Protein AF-A0A928R979-F1 (afdb_monomer)

Foldseek 3Di:
DADEAEDPVLVVVCVVCVVVVNNVLLVLLQVLQAQLVVQLVVLCVVVVFAWDHWYQYNNHIDTHGPDNDDPALVSLLNSLLRSLVSLQVVLVVCVVPVVVPVSSSCSSNVLSVVLLQCAPPGSVVSNQQSVCCVPFNNLVSVVVSLVSNLVQLVVLCVVQVVCCVVVVDRNPSVVVSVVRVVRSVVCVVVVVVVLVVVVVVVVVVPPDDPDAAEDEAEDEQFAFLLVVSRRDYPRYWYKYFYDDPRDGPDIDGPVLSSVCCVVVNRRDGNNVSD

pLDDT: mean 82.87, std 12.75, range [39.5, 97.94]

Structure (mmCIF, N/CA/C/O backbone):
data_AF-A0A928R979-F1
#
_entry.id   AF-A0A928R979-F1
#
loop_
_atom_site.group_PDB
_atom_site.id
_atom_site.type_symbol
_atom_site.label_atom_id
_atom_site.label_alt_id
_atom_site.label_comp_id
_atom_site.label_asym_id
_atom_site.label_entity_id
_atom_site.label_seq_id
_atom_site.pdbx_PDB_ins_code
_atom_site.Cartn_x
_atom_site.Cartn_y
_atom_site.Cartn_z
_atom_site.occupancy
_atom_site.B_iso_or_equiv
_atom_site.auth_seq_id
_atom_site.auth_comp_id
_atom_site.auth_asym_id
_atom_site.auth_atom_id
_atom_site.pdbx_PDB_model_num
ATOM 1 N N . MET A 1 1 ? -22.495 -3.148 -17.207 1.00 39.50 1 MET A N 1
ATOM 2 C CA . MET A 1 1 ? -21.571 -2.729 -18.285 1.00 39.50 1 MET A CA 1
ATOM 3 C C . MET A 1 1 ? -20.451 -1.916 -17.645 1.00 39.50 1 MET A C 1
ATOM 5 O O . MET A 1 1 ? -20.750 -0.943 -16.967 1.00 39.50 1 MET A O 1
ATOM 9 N N . LYS A 1 2 ? -19.194 -2.381 -17.693 1.00 50.84 2 LYS A N 1
ATOM 10 C CA . LYS A 1 2 ? -18.071 -1.705 -17.016 1.00 50.84 2 LYS A CA 1
ATOM 11 C C . LYS A 1 2 ? -17.539 -0.585 -17.907 1.00 50.84 2 LYS A C 1
ATOM 13 O O . LYS A 1 2 ? -17.023 -0.866 -18.981 1.00 50.84 2 LYS A O 1
ATOM 18 N N . ASN A 1 3 ? -17.644 0.656 -17.439 1.00 60.84 3 ASN A N 1
ATOM 19 C CA . ASN A 1 3 ? -17.073 1.824 -18.107 1.00 60.84 3 ASN A CA 1
ATOM 20 C C . ASN A 1 3 ? -15.546 1.793 -17.968 1.00 60.84 3 ASN A C 1
ATOM 22 O O . ASN A 1 3 ? -15.013 2.169 -16.923 1.00 60.84 3 ASN A O 1
ATOM 26 N N . ILE A 1 4 ? -14.859 1.315 -19.005 1.00 69.56 4 ILE A N 1
ATOM 27 C CA . ILE A 1 4 ? -13.407 1.450 -19.151 1.00 69.56 4 ILE A CA 1
ATOM 28 C C . ILE A 1 4 ? -13.139 2.874 -19.641 1.00 69.56 4 ILE A C 1
ATOM 30 O O . ILE A 1 4 ? -13.692 3.293 -20.655 1.00 69.56 4 ILE A O 1
ATOM 34 N N . LYS A 1 5 ? -12.320 3.633 -18.910 1.00 75.25 5 LYS A N 1
ATOM 35 C CA . LYS A 1 5 ? -11.893 4.986 -19.306 1.00 75.25 5 LYS A CA 1
ATOM 36 C C . LYS A 1 5 ? -10.393 4.992 -19.562 1.00 75.25 5 LYS A C 1
ATOM 38 O O . LYS A 1 5 ? -9.655 4.443 -18.751 1.00 75.25 5 LYS A O 1
ATOM 43 N N . VAL A 1 6 ? -9.950 5.634 -20.639 1.00 73.31 6 VAL A N 1
ATOM 44 C CA . VAL A 1 6 ? -8.524 5.815 -20.953 1.00 73.31 6 VAL A CA 1
ATOM 45 C C . VAL A 1 6 ? -8.119 7.245 -20.617 1.00 73.31 6 VAL A C 1
ATOM 47 O O . VAL A 1 6 ? -8.818 8.191 -20.979 1.00 73.31 6 VAL A O 1
ATOM 50 N N . ASN A 1 7 ? -7.016 7.413 -19.892 1.00 77.94 7 ASN A N 1
ATOM 51 C CA . ASN A 1 7 ? -6.467 8.726 -19.580 1.00 77.94 7 ASN A CA 1
ATOM 52 C C . ASN A 1 7 ? -5.773 9.328 -20.827 1.00 77.94 7 ASN A C 1
ATOM 54 O O . ASN A 1 7 ? -4.858 8.692 -21.353 1.00 77.94 7 ASN A O 1
ATOM 58 N N . PRO A 1 8 ? -6.136 10.549 -21.273 1.00 80.69 8 PRO A N 1
ATOM 59 C CA . PRO A 1 8 ? -5.518 11.203 -22.432 1.00 80.69 8 PRO A CA 1
ATOM 60 C C . PRO A 1 8 ? -3.992 11.354 -22.346 1.00 80.69 8 PRO A C 1
ATOM 62 O O . PRO A 1 8 ? -3.325 11.356 -23.376 1.00 80.69 8 PRO A O 1
ATOM 65 N N . LEU A 1 9 ? -3.425 11.414 -21.133 1.00 79.44 9 LEU A N 1
ATOM 66 C CA . LEU A 1 9 ? -1.975 11.496 -20.905 1.00 79.44 9 LEU A CA 1
ATOM 67 C C . LEU A 1 9 ? -1.198 10.255 -21.376 1.00 79.44 9 LEU A C 1
ATOM 69 O O . LEU A 1 9 ? 0.024 10.308 -21.477 1.00 79.44 9 LEU A O 1
ATOM 73 N N . PHE A 1 10 ? -1.880 9.152 -21.691 1.00 77.00 10 PHE A N 1
ATOM 74 C CA . PHE A 1 10 ? -1.255 7.960 -22.261 1.00 77.00 10 PHE A CA 1
ATOM 75 C C . PHE A 1 10 ? -0.602 8.234 -23.628 1.00 77.00 10 PHE A C 1
ATOM 77 O O . PHE A 1 10 ? 0.524 7.801 -23.870 1.00 77.00 10 PHE A O 1
ATOM 84 N N . PHE A 1 11 ? -1.267 8.993 -24.507 1.00 80.88 11 PHE A N 1
ATOM 85 C CA . PHE A 1 11 ? -0.804 9.189 -25.886 1.00 80.88 11 PHE A CA 1
ATOM 86 C C . PHE A 1 11 ? 0.464 10.055 -26.007 1.00 80.88 11 PHE A C 1
ATOM 88 O O . PHE A 1 11 ? 1.369 9.654 -26.739 1.00 80.88 11 PHE A O 1
ATOM 95 N N . PRO A 1 12 ? 0.607 11.186 -25.283 1.00 83.50 12 PRO A N 1
ATOM 96 C CA . PRO A 1 12 ? 1.840 11.972 -25.311 1.00 83.50 12 PRO A CA 1
ATOM 97 C C . PRO A 1 12 ? 3.055 11.208 -24.775 1.00 83.50 12 PRO A C 1
ATOM 99 O O . PRO A 1 12 ? 4.137 11.298 -25.348 1.00 83.50 12 PRO A O 1
ATOM 102 N N . VAL A 1 13 ? 2.881 10.423 -23.704 1.00 81.94 13 VAL A N 1
ATOM 103 C CA . VAL A 1 13 ? 3.965 9.603 -23.137 1.00 81.94 13 VAL A CA 1
ATOM 104 C C . VAL A 1 13 ? 4.420 8.560 -24.153 1.00 81.94 13 VAL A C 1
ATOM 106 O O . VAL A 1 13 ? 5.614 8.449 -24.424 1.00 81.94 13 VAL A O 1
ATOM 109 N N . LEU A 1 14 ? 3.472 7.849 -24.768 1.00 81.50 14 LEU A N 1
ATOM 110 C CA . LEU A 1 14 ? 3.761 6.877 -25.820 1.00 81.50 14 LEU A CA 1
ATOM 111 C C . LEU A 1 14 ? 4.536 7.513 -26.986 1.00 81.50 14 LEU A C 1
ATOM 113 O O . LEU A 1 14 ? 5.528 6.946 -27.440 1.00 81.50 14 LEU A O 1
ATOM 117 N N . LEU A 1 15 ? 4.120 8.701 -27.435 1.00 86.00 15 LEU A N 1
ATOM 118 C CA . LEU A 1 15 ? 4.784 9.420 -28.522 1.00 86.00 15 LEU A CA 1
ATOM 119 C C . LEU A 1 15 ? 6.247 9.746 -28.185 1.00 86.00 15 LEU A C 1
ATOM 121 O O . LEU A 1 15 ? 7.119 9.538 -29.023 1.00 86.00 15 LEU A O 1
ATOM 125 N N . ILE A 1 16 ? 6.536 10.188 -26.957 1.00 86.38 16 ILE A N 1
ATOM 126 C CA . ILE A 1 16 ? 7.908 10.476 -26.507 1.00 86.38 16 ILE A CA 1
ATOM 127 C C . ILE A 1 16 ? 8.782 9.215 -26.557 1.00 86.38 16 ILE A C 1
ATOM 129 O O . ILE A 1 16 ? 9.891 9.263 -27.084 1.00 86.38 16 ILE A O 1
ATOM 133 N N . PHE A 1 17 ? 8.292 8.074 -26.061 1.00 85.25 17 PHE A N 1
ATOM 134 C CA . PHE A 1 17 ? 9.059 6.821 -26.089 1.00 85.25 17 PHE A CA 1
ATOM 135 C C . PHE A 1 17 ? 9.311 6.309 -27.512 1.00 85.25 17 PHE A C 1
ATOM 137 O O . PHE A 1 17 ? 10.382 5.761 -27.775 1.00 85.25 17 PHE A O 1
ATOM 144 N N . ILE A 1 18 ? 8.362 6.516 -28.431 1.00 86.69 18 ILE A N 1
ATOM 145 C CA . ILE A 1 18 ? 8.542 6.205 -29.855 1.00 86.69 18 ILE A CA 1
ATOM 146 C C . ILE A 1 18 ? 9.619 7.110 -30.465 1.00 86.69 18 ILE A C 1
ATOM 148 O O . ILE A 1 18 ? 10.549 6.603 -31.086 1.00 86.69 18 ILE A O 1
ATOM 152 N N . LEU A 1 19 ? 9.528 8.428 -30.253 1.00 90.25 19 LEU A N 1
ATOM 153 C CA . LEU A 1 19 ? 10.476 9.406 -30.804 1.00 90.25 19 LEU A CA 1
ATOM 154 C C . LEU A 1 19 ? 11.909 9.197 -30.294 1.00 90.25 19 LEU A C 1
ATOM 156 O O . LEU A 1 19 ? 12.860 9.420 -31.035 1.00 90.25 19 LEU A O 1
ATOM 160 N N . LEU A 1 20 ? 12.067 8.745 -29.048 1.00 90.56 20 LEU A N 1
ATOM 161 C CA . LEU A 1 20 ? 13.370 8.452 -28.447 1.00 90.56 20 LEU A CA 1
ATOM 162 C C . LEU A 1 20 ? 13.911 7.049 -28.787 1.00 90.56 20 LEU A C 1
ATOM 164 O O . LEU A 1 20 ? 15.004 6.707 -28.348 1.00 90.56 20 LEU A O 1
ATOM 168 N N . GLY A 1 21 ? 13.166 6.227 -29.538 1.00 89.88 21 GLY A N 1
ATOM 169 C CA . GLY A 1 21 ? 13.594 4.883 -29.944 1.00 89.88 21 GLY A CA 1
ATOM 170 C C . GLY A 1 21 ? 13.460 3.792 -28.870 1.00 89.88 21 GLY A C 1
ATOM 171 O O . GLY A 1 21 ? 13.902 2.671 -29.096 1.00 89.88 21 GLY A O 1
ATOM 172 N N . TYR A 1 22 ? 12.806 4.073 -27.739 1.00 88.56 22 TYR A N 1
ATOM 173 C CA . TYR A 1 22 ? 12.627 3.150 -26.601 1.00 88.56 22 TYR A CA 1
ATOM 174 C C . TYR A 1 22 ? 11.264 2.436 -26.607 1.00 88.56 22 TYR A C 1
ATOM 176 O O . TYR A 1 22 ? 10.697 2.100 -25.562 1.00 88.56 22 TYR A O 1
ATOM 184 N N . PHE A 1 23 ? 10.678 2.236 -27.791 1.00 87.81 23 PHE A N 1
ATOM 185 C CA . PHE A 1 23 ? 9.336 1.663 -27.925 1.00 87.81 23 PHE A CA 1
ATOM 186 C C . PHE A 1 23 ? 9.240 0.245 -27.341 1.00 87.81 23 PHE A C 1
ATOM 188 O O . PHE A 1 23 ? 8.253 -0.094 -26.685 1.00 87.81 23 PHE A O 1
ATOM 195 N N . LYS A 1 24 ? 10.271 -0.584 -27.545 1.00 89.06 24 LYS A N 1
ATOM 196 C CA . LYS A 1 24 ? 10.289 -1.976 -27.079 1.00 89.06 24 LYS A CA 1
ATOM 197 C C . LYS A 1 24 ? 10.338 -2.054 -25.552 1.00 89.06 24 LYS A C 1
ATOM 199 O O . LYS A 1 24 ? 9.575 -2.810 -24.954 1.00 89.06 24 LYS A O 1
ATOM 204 N N . GLU A 1 25 ? 11.201 -1.264 -24.922 1.00 88.62 25 GLU A N 1
ATOM 205 C CA . GLU A 1 25 ? 11.358 -1.166 -23.470 1.00 88.62 25 GLU A CA 1
ATOM 206 C C . GLU A 1 25 ? 10.079 -0.637 -22.824 1.00 88.62 25 GLU A C 1
ATOM 208 O O . GLU A 1 25 ? 9.612 -1.196 -21.827 1.00 88.62 25 GLU A O 1
ATOM 213 N N . PHE A 1 26 ? 9.476 0.393 -23.426 1.00 87.25 26 PHE A N 1
ATOM 214 C CA . PHE A 1 26 ? 8.192 0.928 -22.991 1.00 87.25 26 PHE A CA 1
ATOM 215 C C . PHE A 1 26 ? 7.100 -0.142 -23.048 1.00 87.25 26 PHE A C 1
ATOM 217 O O . PHE A 1 26 ? 6.422 -0.376 -22.050 1.00 87.25 26 PHE A O 1
ATOM 224 N N . PHE A 1 27 ? 6.963 -0.840 -24.179 1.00 87.56 27 PHE A N 1
ATOM 225 C CA . PHE A 1 27 ? 5.932 -1.861 -24.357 1.00 87.56 27 PHE A CA 1
ATOM 226 C C . PHE A 1 27 ? 6.087 -3.021 -23.367 1.00 87.56 27 PHE A C 1
ATOM 228 O O . PHE A 1 27 ? 5.112 -3.432 -22.741 1.00 87.56 27 PHE A O 1
ATOM 235 N N . LEU A 1 28 ? 7.311 -3.520 -23.165 1.00 90.81 28 LEU A N 1
ATOM 236 C CA . LEU A 1 28 ? 7.590 -4.587 -22.197 1.00 90.81 28 LEU A CA 1
ATOM 237 C C . LEU A 1 28 ? 7.332 -4.145 -20.747 1.00 90.81 28 LEU A C 1
ATOM 239 O O . LEU A 1 28 ? 6.803 -4.923 -19.948 1.00 90.81 28 LEU A O 1
ATOM 243 N N . SER A 1 29 ? 7.656 -2.895 -20.409 1.00 89.62 29 SER A N 1
ATOM 244 C CA . SER A 1 29 ? 7.378 -2.323 -19.084 1.00 89.62 29 SER A CA 1
ATOM 245 C C . SER A 1 29 ? 5.877 -2.136 -18.864 1.00 89.62 29 SER A C 1
ATOM 247 O O . SER A 1 29 ? 5.349 -2.507 -17.819 1.00 89.62 29 SER A O 1
ATOM 249 N N . PHE A 1 30 ? 5.160 -1.636 -19.872 1.00 88.12 30 PHE A N 1
ATOM 250 C CA . PHE A 1 30 ? 3.709 -1.495 -19.825 1.00 88.12 30 PHE A CA 1
ATOM 251 C C . PHE A 1 30 ? 3.018 -2.857 -19.700 1.00 88.12 30 PHE A C 1
ATOM 253 O O . PHE A 1 30 ? 2.151 -3.022 -18.846 1.00 88.12 30 PHE A O 1
ATOM 260 N N . ALA A 1 31 ? 3.451 -3.864 -20.465 1.00 90.88 31 ALA A N 1
ATOM 261 C CA . ALA A 1 31 ? 2.951 -5.233 -20.346 1.00 90.88 31 ALA A CA 1
ATOM 262 C C . ALA A 1 31 ? 3.159 -5.795 -18.930 1.00 90.88 31 ALA A C 1
ATOM 264 O O . ALA A 1 31 ? 2.242 -6.381 -18.362 1.00 90.88 31 ALA A O 1
ATOM 265 N N . THR A 1 32 ? 4.328 -5.554 -18.331 1.00 93.94 32 THR A N 1
ATOM 266 C CA . THR A 1 32 ? 4.614 -5.926 -16.935 1.00 93.94 32 THR A CA 1
ATOM 267 C C . THR A 1 32 ? 3.609 -5.305 -15.959 1.00 93.94 32 THR A C 1
ATOM 269 O O . THR A 1 32 ? 3.081 -5.997 -15.090 1.00 93.94 32 THR A O 1
ATOM 272 N N . LEU A 1 33 ? 3.302 -4.014 -16.110 1.00 92.38 33 LEU A N 1
ATOM 273 C CA . LEU A 1 33 ? 2.315 -3.326 -15.269 1.00 92.38 33 LEU A CA 1
ATOM 274 C C . LEU A 1 33 ? 0.893 -3.861 -15.494 1.00 92.38 33 LEU A C 1
ATOM 276 O O . LEU A 1 33 ? 0.142 -4.033 -14.537 1.00 92.38 33 LEU A O 1
ATOM 280 N N . LEU A 1 34 ? 0.521 -4.177 -16.738 1.00 90.88 34 LEU A N 1
ATOM 281 C CA . LEU A 1 34 ? -0.779 -4.783 -17.041 1.00 90.88 34 LEU A CA 1
ATOM 282 C C . LEU A 1 34 ? -0.940 -6.154 -16.381 1.00 90.88 34 LEU A C 1
ATOM 284 O O . LEU A 1 34 ? -2.006 -6.444 -15.838 1.00 90.88 34 LEU A O 1
ATOM 288 N N . PHE A 1 35 ? 0.095 -6.996 -16.421 1.00 94.31 35 PHE A N 1
ATOM 289 C CA . PHE A 1 35 ? 0.060 -8.304 -15.769 1.00 94.31 35 PHE A CA 1
ATOM 290 C C . PHE A 1 35 ? -0.030 -8.186 -14.246 1.00 94.31 35 PHE A C 1
ATOM 292 O O . PHE A 1 35 ? -0.822 -8.907 -13.633 1.00 94.31 35 PHE A O 1
ATOM 299 N N . HIS A 1 36 ? 0.691 -7.234 -13.650 1.00 95.12 36 HIS A N 1
ATOM 300 C CA . HIS A 1 36 ? 0.583 -6.916 -12.223 1.00 95.12 36 HIS A CA 1
ATOM 301 C C . HIS A 1 36 ? -0.867 -6.579 -11.843 1.00 95.12 36 HIS A C 1
ATOM 303 O O . HIS A 1 36 ? -1.473 -7.219 -10.983 1.00 95.12 36 HIS A O 1
ATOM 309 N N . GLU A 1 37 ? -1.487 -5.644 -12.560 1.00 91.81 37 GLU A N 1
ATOM 310 C CA . GLU A 1 37 ? -2.874 -5.242 -12.302 1.00 91.81 37 GLU A CA 1
ATOM 311 C C . GLU A 1 37 ? -3.885 -6.362 -12.585 1.00 91.81 37 GLU A C 1
ATOM 313 O O . GLU A 1 37 ? -4.879 -6.528 -11.866 1.00 91.81 37 GLU A O 1
ATOM 318 N N . ALA A 1 38 ? -3.620 -7.203 -13.588 1.00 91.69 38 ALA A N 1
ATOM 319 C CA . ALA A 1 38 ? -4.418 -8.394 -13.854 1.00 91.69 38 ALA A CA 1
ATOM 320 C C . ALA A 1 38 ? -4.397 -9.374 -12.668 1.00 91.69 38 ALA A C 1
ATOM 322 O O . ALA A 1 38 ? -5.433 -9.972 -12.361 1.00 91.69 38 ALA A O 1
ATOM 323 N N . GLY A 1 39 ? -3.270 -9.494 -11.960 1.00 94.44 39 GLY A N 1
ATOM 324 C CA . GLY A 1 39 ? -3.156 -10.283 -10.733 1.00 94.44 39 GLY A CA 1
ATOM 325 C C . GLY A 1 39 ? -4.076 -9.789 -9.619 1.00 94.44 39 GLY A C 1
ATOM 326 O O . GLY A 1 39 ? -4.810 -10.582 -9.018 1.00 94.44 39 GLY A O 1
ATOM 327 N N . HIS A 1 40 ? -4.129 -8.475 -9.388 1.00 93.25 40 HIS A N 1
ATOM 328 C CA . HIS A 1 40 ? -5.086 -7.888 -8.446 1.00 93.25 40 HIS A CA 1
ATOM 329 C C . HIS A 1 40 ? -6.533 -8.145 -8.873 1.00 93.25 40 HIS A C 1
ATOM 331 O O . HIS A 1 40 ? -7.344 -8.617 -8.072 1.00 93.25 40 HIS A O 1
ATOM 337 N N . LEU A 1 41 ? -6.864 -7.891 -10.143 1.00 91.31 41 LEU A N 1
ATOM 338 C CA . LEU A 1 41 ? -8.209 -8.106 -10.686 1.00 91.31 41 LEU A CA 1
ATOM 339 C C . LEU A 1 41 ? -8.663 -9.562 -10.567 1.00 91.31 41 LEU A C 1
ATOM 341 O O . LEU A 1 41 ? -9.834 -9.820 -10.271 1.00 91.31 41 LEU A O 1
ATOM 345 N N . PHE A 1 42 ? -7.754 -10.509 -10.789 1.00 92.69 42 PHE A N 1
ATOM 346 C CA . PHE A 1 42 ? -8.023 -11.930 -10.625 1.00 92.69 42 PHE A CA 1
ATOM 347 C C . PHE A 1 42 ? -8.393 -12.259 -9.175 1.00 92.69 42 PHE A C 1
ATOM 349 O O . PHE A 1 42 ? -9.424 -12.891 -8.935 1.00 92.69 42 PHE A O 1
ATOM 356 N N . MET A 1 43 ? -7.621 -11.765 -8.203 1.00 93.38 43 MET A N 1
ATOM 357 C CA . MET A 1 43 ? -7.906 -11.987 -6.782 1.00 93.38 43 MET A CA 1
ATOM 358 C C . MET A 1 43 ? -9.213 -11.321 -6.337 1.00 93.38 43 MET A C 1
ATOM 360 O O . MET A 1 43 ? -9.992 -11.940 -5.615 1.00 93.38 43 MET A O 1
ATOM 364 N N . ILE A 1 44 ? -9.508 -10.111 -6.822 1.00 90.44 44 ILE A N 1
ATOM 365 C CA . ILE A 1 44 ? -10.776 -9.407 -6.559 1.00 90.44 44 ILE A CA 1
ATOM 366 C C . ILE A 1 44 ? -11.964 -10.247 -7.033 1.00 90.44 44 ILE A C 1
ATOM 368 O O . ILE A 1 44 ? -12.910 -10.466 -6.275 1.00 90.44 44 ILE A O 1
ATOM 372 N N . LYS A 1 45 ? -11.905 -10.759 -8.271 1.00 88.94 45 LYS A N 1
ATOM 373 C CA . LYS A 1 45 ? -12.951 -11.630 -8.826 1.00 88.94 45 LYS A CA 1
ATOM 374 C C . LYS A 1 45 ? -13.092 -12.921 -8.021 1.00 88.94 45 LYS A C 1
ATOM 376 O O . LYS A 1 45 ? -14.210 -13.297 -7.686 1.00 88.94 45 LYS A O 1
ATOM 381 N N . LYS A 1 46 ? -11.974 -13.568 -7.670 1.00 90.75 46 LYS A N 1
ATOM 382 C CA . LYS A 1 46 ? -11.957 -14.814 -6.886 1.00 90.75 46 LYS A CA 1
ATOM 383 C C . LYS A 1 46 ? -12.571 -14.643 -5.492 1.00 90.75 46 LYS A C 1
ATOM 385 O O . LYS A 1 46 ? -13.161 -15.581 -4.971 1.00 90.75 46 LYS A O 1
ATOM 390 N N . ARG A 1 47 ? -12.441 -13.456 -4.894 1.00 88.44 47 ARG A N 1
ATOM 391 C CA . ARG A 1 47 ? -13.025 -13.107 -3.589 1.00 88.44 47 ARG A CA 1
ATOM 392 C C . ARG A 1 47 ? -14.446 -12.536 -3.673 1.00 88.44 47 ARG A C 1
ATOM 394 O O . ARG A 1 47 ? -15.003 -12.181 -2.643 1.00 88.44 47 ARG A O 1
ATOM 401 N N . GLY A 1 48 ? -15.038 -12.439 -4.867 1.00 84.88 48 GLY A N 1
ATOM 402 C CA . GLY A 1 48 ? -16.399 -11.921 -5.044 1.00 84.88 48 GLY A CA 1
ATOM 403 C C . GLY A 1 48 ? -16.547 -10.424 -4.741 1.00 84.88 48 GLY A C 1
ATOM 404 O O . GLY A 1 48 ? -17.641 -9.963 -4.425 1.00 84.88 48 GLY A O 1
ATOM 405 N N . ILE A 1 49 ? -15.460 -9.651 -4.821 1.00 85.56 49 ILE A N 1
ATOM 406 C CA . ILE A 1 49 ? -15.458 -8.225 -4.472 1.00 85.56 49 ILE A CA 1
ATOM 407 C C . ILE A 1 49 ? -16.009 -7.400 -5.644 1.00 85.56 49 ILE A C 1
ATOM 409 O O . ILE A 1 49 ? -15.574 -7.532 -6.793 1.00 85.56 49 ILE A O 1
ATOM 413 N N . LEU A 1 50 ? -16.974 -6.521 -5.357 1.00 81.44 50 LEU A N 1
ATOM 414 C CA . LEU A 1 50 ? -17.668 -5.720 -6.366 1.00 81.44 50 LEU A CA 1
ATOM 415 C C . LEU A 1 50 ? -16.839 -4.506 -6.811 1.00 81.44 50 LEU A C 1
ATOM 417 O O . LEU A 1 50 ? -16.386 -3.695 -6.005 1.00 81.44 50 LEU A O 1
ATOM 421 N N . LEU A 1 51 ? -16.706 -4.345 -8.128 1.00 81.62 51 LEU A N 1
ATOM 422 C CA . LEU A 1 51 ? -15.976 -3.246 -8.766 1.00 81.62 51 LEU A CA 1
ATOM 423 C C . LEU A 1 51 ? -16.923 -2.121 -9.198 1.00 81.62 51 LEU A C 1
ATOM 425 O O . LEU A 1 51 ? -17.984 -2.400 -9.758 1.00 81.62 51 LEU A O 1
ATOM 429 N N . ARG A 1 52 ? -16.509 -0.861 -9.012 1.00 78.31 52 ARG A N 1
ATOM 430 C CA . ARG A 1 52 ? -17.213 0.320 -9.533 1.00 78.31 52 ARG A CA 1
ATOM 431 C C . ARG A 1 52 ? -16.793 0.621 -10.970 1.00 78.31 52 ARG A C 1
ATOM 433 O O . ARG A 1 52 ? -17.634 0.616 -11.864 1.00 78.31 52 ARG A O 1
ATOM 440 N N . TYR A 1 53 ? -15.503 0.851 -11.208 1.00 76.81 53 TYR A N 1
ATOM 441 C CA . TYR A 1 53 ? -14.944 1.064 -12.548 1.00 76.81 53 TYR A CA 1
ATOM 442 C C . TYR A 1 53 ? -13.457 0.697 -12.606 1.00 76.81 53 TYR A C 1
ATOM 444 O O . TYR A 1 53 ? -12.797 0.545 -11.579 1.00 76.81 53 TYR A O 1
ATOM 452 N N . ILE A 1 54 ? -12.948 0.548 -13.829 1.00 79.69 54 ILE A N 1
ATOM 453 C CA . ILE A 1 54 ? -11.530 0.336 -14.130 1.00 79.69 54 ILE A CA 1
ATOM 454 C C . ILE A 1 54 ? -11.103 1.481 -15.046 1.00 79.69 54 ILE A C 1
ATOM 456 O O . ILE A 1 54 ? -11.774 1.752 -16.045 1.00 79.69 54 ILE A O 1
ATOM 460 N N . LYS A 1 55 ? -10.017 2.172 -14.709 1.00 80.00 55 LYS A N 1
ATOM 461 C CA . LYS A 1 55 ? -9.485 3.282 -15.502 1.00 80.00 55 LYS A CA 1
ATOM 462 C C . LYS A 1 55 ? -8.049 2.968 -15.910 1.00 80.00 55 LYS A C 1
ATOM 464 O O . LYS A 1 55 ? -7.234 2.593 -15.080 1.00 80.00 55 LYS A O 1
ATOM 469 N N . ILE A 1 56 ? -7.753 3.109 -17.195 1.00 75.06 56 ILE A N 1
ATOM 470 C CA . ILE A 1 56 ? -6.421 2.905 -17.765 1.00 75.06 56 ILE A CA 1
ATOM 471 C C . ILE A 1 56 ? -5.671 4.234 -17.687 1.00 75.06 56 ILE A C 1
ATOM 473 O O . ILE A 1 56 ? -6.165 5.266 -18.150 1.00 75.06 56 ILE A O 1
ATOM 477 N N . GLU A 1 57 ? -4.491 4.213 -17.084 1.00 74.56 57 GLU A N 1
ATOM 478 C CA . GLU A 1 57 ? -3.626 5.368 -16.870 1.00 74.56 57 GLU A CA 1
ATOM 479 C C . GLU A 1 57 ? -2.280 5.187 -17.595 1.00 74.56 57 GLU A C 1
ATOM 481 O O . GLU A 1 57 ? -1.878 4.057 -17.869 1.00 74.56 57 GLU A O 1
ATOM 486 N N . PRO A 1 58 ? -1.553 6.278 -17.912 1.00 64.38 58 PRO A N 1
ATOM 487 C CA . PRO A 1 58 ? -0.218 6.206 -18.524 1.00 64.38 58 PRO A CA 1
ATOM 488 C C . PRO A 1 58 ? 0.764 5.293 -17.780 1.00 64.38 58 PRO A C 1
ATOM 490 O O . PRO A 1 58 ? 1.667 4.735 -18.394 1.00 64.38 58 PRO A O 1
ATOM 493 N N . PHE A 1 59 ? 0.568 5.123 -16.473 1.00 67.31 59 PHE A N 1
ATOM 494 C CA . PHE A 1 59 ? 1.445 4.351 -15.600 1.00 67.31 59 PHE A CA 1
ATOM 495 C C . PHE A 1 59 ? 0.804 3.050 -15.080 1.00 67.31 59 PHE A C 1
ATOM 497 O O . PHE A 1 59 ? 1.308 2.486 -14.115 1.00 67.31 59 PHE A O 1
ATOM 504 N N . GLY A 1 60 ? -0.295 2.567 -15.679 1.00 73.44 60 GLY A N 1
ATOM 505 C CA . GLY A 1 60 ? -0.928 1.298 -15.288 1.00 73.44 60 GLY A CA 1
ATOM 506 C C . GLY A 1 60 ? -2.456 1.310 -15.351 1.00 73.44 60 GLY A C 1
ATOM 507 O O . GLY A 1 60 ? -3.061 1.975 -16.191 1.00 73.44 60 GLY A O 1
ATOM 508 N N . ILE A 1 61 ? -3.105 0.556 -14.464 1.00 77.38 61 ILE A N 1
ATOM 509 C CA . ILE A 1 61 ? -4.568 0.486 -14.355 1.00 77.38 61 ILE A CA 1
ATOM 510 C C . ILE A 1 61 ? -4.964 0.872 -12.931 1.00 77.38 61 ILE A C 1
ATOM 512 O O . ILE A 1 61 ? -4.498 0.267 -11.979 1.00 77.38 61 ILE A O 1
ATOM 516 N N . SER A 1 62 ? -5.872 1.835 -12.770 1.00 77.00 62 SER A N 1
ATOM 517 C CA . SER A 1 62 ? -6.500 2.108 -11.478 1.00 77.00 62 SER A CA 1
ATOM 518 C C . SER A 1 62 ? -7.829 1.362 -11.349 1.00 77.00 62 SER A C 1
ATOM 520 O O . SER A 1 62 ? -8.727 1.443 -12.197 1.00 77.00 62 SER A O 1
ATOM 522 N N . ILE A 1 63 ? -7.951 0.607 -10.259 1.00 79.06 63 ILE A N 1
ATOM 523 C CA . ILE A 1 63 ? -9.118 -0.218 -9.943 1.00 79.06 63 ILE A CA 1
ATOM 524 C C . ILE A 1 63 ? -9.904 0.468 -8.827 1.00 79.06 63 ILE A C 1
ATOM 526 O O . ILE A 1 63 ? -9.386 0.670 -7.731 1.00 79.06 63 ILE A O 1
ATOM 530 N N . ASN A 1 64 ? -11.169 0.806 -9.084 1.00 76.06 64 ASN A N 1
ATOM 531 C CA . ASN A 1 64 ? -12.041 1.419 -8.085 1.00 76.06 64 ASN A CA 1
ATOM 532 C C . ASN A 1 64 ? -13.099 0.411 -7.609 1.00 76.06 64 ASN A C 1
ATOM 534 O O . ASN A 1 64 ? -13.847 -0.153 -8.417 1.00 76.06 64 ASN A O 1
ATOM 538 N N . LEU A 1 65 ? -13.152 0.170 -6.300 1.00 75.94 65 LEU A N 1
ATOM 539 C CA . LEU A 1 65 ? -14.106 -0.743 -5.667 1.00 75.94 65 LEU A CA 1
ATOM 540 C C . LEU A 1 65 ? -15.470 -0.060 -5.457 1.00 75.94 65 LEU A C 1
ATOM 542 O O . LEU A 1 65 ? -15.557 1.164 -5.394 1.00 75.94 65 LEU A O 1
ATOM 546 N N . LYS A 1 66 ? -16.556 -0.843 -5.387 1.00 64.69 66 LYS A N 1
ATOM 547 C CA . LYS A 1 66 ? -17.908 -0.311 -5.118 1.00 64.69 66 LYS A CA 1
ATOM 548 C C . LYS A 1 66 ? -18.076 0.104 -3.655 1.00 64.69 66 LYS A C 1
ATOM 550 O O . LYS A 1 66 ? -18.687 1.135 -3.388 1.00 64.69 66 LYS A O 1
ATOM 555 N N . GLU A 1 67 ? -17.538 -0.703 -2.749 1.00 64.44 67 GLU A N 1
ATOM 556 C CA . GLU A 1 67 ? -17.349 -0.369 -1.340 1.00 64.44 67 GLU A CA 1
ATOM 557 C C . GLU A 1 67 ? -15.913 0.143 -1.183 1.00 64.44 67 GLU A C 1
ATOM 559 O O . GLU A 1 67 ? -14.991 -0.469 -1.717 1.00 64.44 67 GLU A O 1
ATOM 564 N N . ASP A 1 68 ? -15.700 1.244 -0.457 1.00 60.56 68 ASP A N 1
ATOM 565 C CA . ASP A 1 68 ? -14.347 1.797 -0.252 1.00 60.56 68 ASP A CA 1
ATOM 566 C C . ASP A 1 68 ? -13.438 0.874 0.593 1.00 60.56 68 ASP A C 1
ATOM 568 O O . ASP A 1 68 ? -12.274 1.198 0.824 1.00 60.56 68 ASP A O 1
ATOM 572 N N . PHE A 1 69 ? -13.959 -0.263 1.072 1.00 63.75 69 PHE A N 1
ATOM 573 C CA . PHE A 1 69 ? -13.298 -1.155 2.018 1.00 63.75 69 PHE A CA 1
ATOM 574 C C . PHE A 1 69 ? -13.427 -2.629 1.645 1.00 63.75 69 PHE A C 1
ATOM 576 O O . PHE A 1 69 ? -14.389 -3.061 1.012 1.00 63.75 69 PHE A O 1
ATOM 583 N N . TYR A 1 70 ? -12.459 -3.411 2.120 1.00 70.19 70 TYR A N 1
ATOM 584 C CA . TYR A 1 70 ? -12.536 -4.865 2.140 1.00 70.19 70 TYR A CA 1
ATOM 585 C C . TYR A 1 70 ? -13.279 -5.310 3.398 1.00 70.19 70 TYR A C 1
ATOM 587 O O . TYR A 1 70 ? -13.006 -4.815 4.487 1.00 70.19 70 TYR A O 1
ATOM 595 N N . LYS A 1 71 ? -14.185 -6.283 3.261 1.00 67.31 71 LYS A N 1
ATOM 596 C CA . LYS A 1 71 ? -14.919 -6.843 4.407 1.00 67.31 71 LYS A CA 1
ATOM 597 C C . LYS A 1 71 ? -14.019 -7.627 5.363 1.00 67.31 71 LYS A C 1
ATOM 599 O O . LYS A 1 71 ? -14.342 -7.706 6.535 1.00 67.31 71 LYS A O 1
ATOM 604 N N . ASN A 1 72 ? -12.910 -8.186 4.869 1.00 74.19 72 ASN A N 1
ATOM 605 C CA . ASN A 1 72 ? -11.911 -8.904 5.661 1.00 74.19 72 ASN A CA 1
ATOM 606 C C . ASN A 1 72 ? -10.497 -8.417 5.322 1.00 74.19 72 ASN A C 1
ATOM 608 O O . ASN A 1 72 ? -10.156 -8.274 4.146 1.00 74.19 72 ASN A O 1
ATOM 612 N N . GLU A 1 73 ? -9.616 -8.284 6.317 1.00 78.44 73 GLU A N 1
ATOM 613 C CA . GLU A 1 73 ? -8.222 -7.869 6.088 1.00 78.44 73 GLU A CA 1
ATOM 614 C C . GLU A 1 73 ? -7.428 -8.940 5.340 1.00 78.44 73 GLU A C 1
ATOM 616 O O . GLU A 1 73 ? -6.526 -8.636 4.563 1.00 78.44 73 GLU A O 1
ATOM 621 N N . LYS A 1 74 ? -7.801 -10.213 5.521 1.00 87.69 74 LYS A N 1
ATOM 622 C CA . LYS A 1 74 ? -7.250 -11.314 4.725 1.00 87.69 74 LYS A CA 1
ATOM 623 C C . LYS A 1 74 ? -7.504 -11.090 3.238 1.00 87.69 74 LYS A C 1
ATOM 625 O O . LYS A 1 74 ? -6.591 -11.294 2.447 1.00 87.69 74 LYS A O 1
ATOM 630 N N . ASP A 1 75 ? -8.704 -10.649 2.860 1.00 89.12 75 ASP A N 1
ATOM 631 C CA . ASP A 1 75 ? -9.041 -10.398 1.457 1.00 89.12 75 ASP A CA 1
ATOM 632 C C . ASP A 1 75 ? -8.233 -9.224 0.898 1.00 89.12 75 ASP A C 1
ATOM 634 O O . ASP A 1 75 ? -7.736 -9.317 -0.223 1.00 89.12 75 ASP A O 1
ATOM 638 N N . GLU A 1 76 ? -8.009 -8.174 1.694 1.00 89.19 76 GLU A N 1
ATOM 639 C CA . GLU A 1 76 ? -7.111 -7.078 1.316 1.00 89.19 76 GLU A CA 1
ATOM 640 C C . GLU A 1 76 ? -5.673 -7.568 1.086 1.00 89.19 76 GLU A C 1
ATOM 642 O O . GLU A 1 76 ? -5.073 -7.220 0.069 1.00 89.19 76 GLU A O 1
ATOM 647 N N . ILE A 1 77 ? -5.139 -8.416 1.974 1.00 93.38 77 ILE A N 1
ATOM 648 C CA . ILE A 1 77 ? -3.804 -9.017 1.823 1.00 93.38 77 ILE A CA 1
ATOM 649 C C . ILE A 1 77 ? -3.745 -9.883 0.562 1.00 93.38 77 ILE A C 1
ATOM 651 O O . ILE A 1 77 ? -2.821 -9.733 -0.233 1.00 93.38 77 ILE A O 1
ATOM 655 N N . TYR A 1 78 ? -4.726 -10.765 0.347 1.00 93.38 78 TYR A N 1
ATOM 656 C CA . TYR A 1 78 ? -4.765 -11.633 -0.834 1.00 93.38 78 TYR A CA 1
ATOM 657 C C . TYR A 1 78 ? -4.827 -10.831 -2.130 1.00 93.38 78 TYR A C 1
ATOM 659 O O . TYR A 1 78 ? -4.146 -11.172 -3.095 1.00 93.38 78 TYR A O 1
ATOM 667 N N . VAL A 1 79 ? -5.632 -9.768 -2.157 1.00 92.81 79 VAL A N 1
ATOM 668 C CA . VAL A 1 79 ? -5.737 -8.902 -3.327 1.00 92.81 79 VAL A CA 1
ATOM 669 C C . VAL A 1 79 ? -4.442 -8.136 -3.545 1.00 92.81 79 VAL A C 1
ATOM 671 O O . VAL A 1 79 ? -3.924 -8.187 -4.655 1.00 92.81 79 VAL A O 1
ATOM 674 N N . ALA A 1 80 ? -3.886 -7.484 -2.522 1.00 93.12 80 ALA A N 1
ATOM 675 C CA . ALA A 1 80 ? -2.637 -6.727 -2.633 1.00 93.12 80 ALA A CA 1
ATOM 676 C C . ALA A 1 80 ? -1.432 -7.617 -2.988 1.00 93.12 80 ALA A C 1
ATOM 678 O O . ALA A 1 80 ? -0.530 -7.186 -3.691 1.00 93.12 80 ALA A O 1
ATOM 679 N N . PHE A 1 81 ? -1.430 -8.886 -2.584 1.00 96.19 81 PHE A N 1
ATOM 680 C CA . PHE A 1 81 ? -0.384 -9.828 -2.983 1.00 96.19 81 PHE A CA 1
ATOM 681 C C . PHE A 1 81 ? -0.553 -10.359 -4.419 1.00 96.19 81 PHE A C 1
ATOM 683 O O . PHE A 1 81 ? 0.401 -10.868 -5.003 1.00 96.19 81 PHE A O 1
ATOM 690 N N . GLY A 1 82 ? -1.748 -10.230 -5.006 1.00 96.12 82 GLY A N 1
ATOM 691 C CA . GLY A 1 82 ? -2.076 -10.768 -6.328 1.00 96.12 82 GLY A CA 1
ATOM 692 C C . GLY A 1 82 ? -1.173 -10.259 -7.454 1.00 96.12 82 GLY A C 1
ATOM 693 O O . GLY A 1 82 ? -0.701 -11.068 -8.248 1.00 96.12 82 GLY A O 1
ATOM 694 N N . GLY A 1 83 ? -0.906 -8.952 -7.508 1.00 95.06 83 GLY A N 1
ATOM 695 C CA . GLY A 1 83 ? -0.037 -8.355 -8.527 1.00 95.06 83 GLY A CA 1
ATOM 696 C C . GLY A 1 83 ? 1.422 -8.799 -8.420 1.00 95.06 83 GLY A C 1
ATOM 697 O O . GLY A 1 83 ? 1.920 -9.423 -9.361 1.00 95.06 83 GLY A O 1
ATOM 698 N N . PRO A 1 84 ? 2.088 -8.610 -7.259 1.00 97.62 84 PRO A N 1
ATOM 699 C CA . PRO A 1 84 ? 3.453 -9.089 -7.059 1.00 97.62 84 PRO A CA 1
ATOM 700 C C . PRO A 1 84 ? 3.621 -10.584 -7.352 1.00 97.62 84 PRO A C 1
ATOM 702 O O . PRO A 1 84 ? 4.601 -10.980 -7.980 1.00 97.62 84 PRO A O 1
ATOM 705 N N . LEU A 1 85 ? 2.655 -11.418 -6.944 1.00 97.88 85 LEU A N 1
ATOM 706 C CA . LEU A 1 85 ? 2.690 -12.858 -7.201 1.00 97.88 85 LEU A CA 1
ATOM 707 C C . LEU A 1 85 ? 2.680 -13.177 -8.700 1.00 97.88 85 LEU A C 1
ATOM 709 O O . LEU A 1 85 ? 3.475 -14.003 -9.146 1.00 97.88 85 LEU A O 1
ATOM 713 N N . VAL A 1 86 ? 1.808 -12.529 -9.478 1.00 97.69 86 VAL A N 1
ATOM 714 C CA . VAL A 1 86 ? 1.761 -12.727 -10.934 1.00 97.69 86 VAL A CA 1
ATOM 715 C C . VAL A 1 86 ? 3.084 -12.327 -11.578 1.00 97.69 86 VAL A C 1
ATOM 717 O O . VAL A 1 86 ? 3.613 -13.089 -12.385 1.00 97.69 86 VAL A O 1
ATOM 720 N N . ASN A 1 87 ? 3.674 -11.205 -11.172 1.00 97.69 87 ASN A N 1
ATOM 721 C CA . ASN A 1 87 ? 4.960 -10.776 -11.714 1.00 97.69 87 ASN A CA 1
ATOM 722 C C . ASN A 1 87 ? 6.106 -11.732 -11.353 1.00 97.69 87 ASN A C 1
ATOM 724 O O . ASN A 1 87 ? 6.938 -12.023 -12.210 1.00 97.69 87 ASN A O 1
ATOM 728 N N . PHE A 1 88 ? 6.146 -12.278 -10.131 1.00 97.94 88 PHE A N 1
ATOM 729 C CA . PHE A 1 88 ? 7.126 -13.315 -9.783 1.00 97.94 88 PHE A CA 1
ATOM 730 C C . PHE A 1 88 ? 6.960 -14.575 -10.633 1.00 97.94 88 PHE A C 1
ATOM 732 O O . PHE A 1 88 ? 7.952 -15.116 -11.120 1.00 97.94 88 PHE A O 1
ATOM 739 N N . ILE A 1 89 ? 5.719 -15.021 -10.847 1.00 97.38 89 ILE A N 1
ATOM 740 C CA . ILE A 1 89 ? 5.417 -16.177 -11.698 1.00 97.38 89 ILE A CA 1
ATOM 741 C C . ILE A 1 89 ? 5.895 -15.914 -13.131 1.00 97.38 89 ILE A C 1
ATOM 743 O O . ILE A 1 89 ? 6.611 -16.735 -13.700 1.00 97.38 89 ILE A O 1
ATOM 747 N N . ILE A 1 90 ? 5.562 -14.756 -13.705 1.00 96.19 90 ILE A N 1
ATOM 748 C CA . ILE A 1 90 ? 5.972 -14.389 -15.066 1.00 96.19 90 ILE A CA 1
ATOM 749 C C . ILE A 1 90 ? 7.492 -14.295 -15.177 1.00 96.19 90 ILE A C 1
ATOM 751 O O . ILE A 1 90 ? 8.055 -14.832 -16.127 1.00 96.19 90 ILE A O 1
ATOM 755 N N . ALA A 1 91 ? 8.169 -13.668 -14.212 1.00 95.69 91 ALA A N 1
ATOM 756 C CA . ALA A 1 91 ? 9.627 -13.598 -14.192 1.00 95.69 91 ALA A CA 1
ATOM 757 C C . ALA A 1 91 ? 10.266 -14.993 -14.163 1.00 95.69 91 ALA A C 1
ATOM 759 O O . ALA A 1 91 ? 11.221 -15.239 -14.898 1.00 95.69 91 ALA A O 1
ATOM 760 N N . PHE A 1 92 ? 9.722 -15.913 -13.361 1.00 95.06 92 PHE A N 1
ATOM 761 C CA . PHE A 1 92 ? 10.202 -17.290 -13.269 1.00 95.06 92 PHE A CA 1
ATOM 762 C C . PHE A 1 92 ? 10.032 -18.052 -14.591 1.00 95.06 92 PHE A C 1
ATOM 764 O O . PHE A 1 92 ? 10.987 -18.641 -15.093 1.00 95.06 92 PHE A O 1
ATOM 771 N N . PHE A 1 93 ? 8.852 -17.990 -15.213 1.00 94.75 93 PHE A N 1
ATOM 772 C CA . PHE A 1 93 ? 8.625 -18.620 -16.518 1.00 94.75 93 PHE A CA 1
ATOM 773 C C . PHE A 1 93 ? 9.460 -17.972 -17.631 1.00 94.75 93 PHE A C 1
ATOM 775 O O . PHE A 1 93 ? 10.033 -18.673 -18.463 1.00 94.75 93 PHE A O 1
ATOM 782 N N . ALA A 1 94 ? 9.590 -16.645 -17.636 1.00 93.25 94 ALA A N 1
ATOM 783 C CA . ALA A 1 94 ? 10.440 -15.944 -18.591 1.00 93.25 94 ALA A CA 1
ATOM 784 C C . ALA A 1 94 ? 11.920 -16.319 -18.416 1.00 93.25 94 ALA A C 1
ATOM 786 O O . ALA A 1 94 ? 12.624 -16.477 -19.408 1.00 93.25 94 ALA A O 1
ATOM 787 N N . PHE A 1 95 ? 12.386 -16.534 -17.186 1.00 93.00 95 PHE A N 1
ATOM 788 C CA . PHE A 1 95 ? 13.735 -17.030 -16.925 1.00 93.00 95 PHE A CA 1
ATOM 789 C C . PHE A 1 95 ? 13.962 -18.434 -17.507 1.00 93.00 95 PHE A C 1
ATOM 791 O O . PHE A 1 95 ? 14.977 -18.666 -18.160 1.00 93.00 95 PHE A O 1
ATOM 798 N N . LEU A 1 96 ? 12.998 -19.345 -17.340 1.00 92.62 96 LEU A N 1
ATOM 799 C CA . LEU A 1 96 ? 13.103 -20.719 -17.844 1.00 92.62 96 LEU A CA 1
ATOM 800 C C . LEU A 1 96 ? 13.033 -20.815 -19.376 1.00 92.62 96 LEU A C 1
ATOM 802 O O . LEU A 1 96 ? 13.818 -21.540 -19.982 1.00 92.62 96 LEU A O 1
ATOM 806 N N . PHE A 1 97 ? 12.094 -20.102 -20.004 1.00 91.94 97 PHE A N 1
ATOM 807 C CA . PHE A 1 97 ? 11.742 -20.308 -21.418 1.00 91.94 97 PHE A CA 1
ATOM 808 C C . PHE A 1 97 ? 12.186 -19.172 -22.346 1.00 91.94 97 PHE A C 1
ATOM 810 O O . PHE A 1 97 ? 12.351 -19.379 -23.546 1.00 91.94 97 PHE A O 1
ATOM 817 N N . LEU A 1 98 ? 12.396 -17.970 -21.809 1.00 85.81 98 LEU A N 1
ATOM 818 C CA . LEU A 1 98 ? 12.713 -16.750 -22.557 1.00 85.81 98 LEU A CA 1
ATOM 819 C C . LEU A 1 98 ? 14.050 -16.161 -22.092 1.00 85.81 98 LEU A C 1
ATOM 821 O O . LEU A 1 98 ? 14.192 -14.947 -21.983 1.00 85.81 98 LEU A O 1
ATOM 825 N N . ASN A 1 99 ? 15.044 -17.014 -21.828 1.00 72.88 99 ASN A N 1
ATOM 826 C CA . ASN A 1 99 ? 16.312 -16.653 -21.176 1.00 72.88 99 ASN A CA 1
ATOM 827 C C . ASN A 1 99 ? 17.080 -15.492 -21.866 1.00 72.88 99 ASN A C 1
ATOM 829 O O . ASN A 1 99 ? 17.878 -14.811 -21.239 1.00 72.88 99 ASN A O 1
ATOM 833 N N . LYS A 1 100 ? 16.793 -15.187 -23.142 1.00 79.88 100 LYS A N 1
ATOM 834 C CA . LYS A 1 100 ? 17.358 -14.030 -23.873 1.00 79.88 100 LYS A CA 1
ATOM 835 C C . LYS A 1 100 ? 16.663 -12.686 -23.581 1.00 79.88 100 LYS A C 1
ATOM 837 O O . LYS A 1 100 ? 17.141 -11.638 -24.007 1.00 79.88 100 LYS A O 1
ATOM 842 N N . SER A 1 101 ? 15.538 -12.682 -22.869 1.00 84.88 101 SER A N 1
ATOM 843 C CA . SER A 1 101 ? 14.719 -11.501 -22.567 1.00 84.88 101 SER A CA 1
ATOM 844 C C . SER A 1 101 ? 15.003 -10.944 -21.168 1.00 84.88 101 SER A C 1
ATOM 846 O O . SER A 1 101 ? 14.079 -10.695 -20.391 1.00 84.88 101 SER A O 1
ATOM 848 N N . HIS A 1 102 ? 16.282 -10.699 -20.855 1.00 89.06 102 HIS A N 1
ATOM 849 C CA . HIS A 1 102 ? 16.726 -10.216 -19.539 1.00 89.06 102 HIS A CA 1
ATOM 850 C C . HIS A 1 102 ? 15.970 -8.970 -19.062 1.00 89.06 102 HIS A C 1
ATOM 852 O O . HIS A 1 102 ? 15.549 -8.914 -17.911 1.00 89.06 102 HIS A O 1
ATOM 858 N N . PHE A 1 103 ? 15.713 -8.007 -19.955 1.00 91.50 103 PHE A N 1
ATOM 859 C CA . PHE A 1 103 ? 14.950 -6.803 -19.616 1.00 91.50 103 PHE A CA 1
ATOM 860 C C . PHE A 1 103 ? 13.551 -7.122 -19.072 1.00 91.50 103 PHE A C 1
ATOM 862 O O . PHE A 1 103 ? 13.146 -6.560 -18.061 1.00 91.50 103 PHE A O 1
ATOM 869 N N . PHE A 1 104 ? 12.819 -8.047 -19.701 1.00 93.44 104 PHE A N 1
ATOM 870 C CA . PHE A 1 104 ? 11.461 -8.397 -19.278 1.00 93.44 104 PHE A CA 1
ATOM 871 C C . PHE A 1 104 ? 11.453 -9.115 -17.923 1.00 93.44 104 PHE A C 1
ATOM 873 O O . PHE A 1 104 ? 10.596 -8.840 -17.082 1.00 93.44 104 PHE A O 1
ATOM 880 N N . ILE A 1 105 ? 12.439 -9.984 -17.680 1.00 94.62 105 ILE A N 1
ATOM 881 C CA . ILE A 1 105 ? 12.623 -10.653 -16.385 1.00 94.62 105 ILE A CA 1
ATOM 882 C C . ILE A 1 105 ? 12.905 -9.609 -15.299 1.00 94.62 105 ILE A C 1
ATOM 884 O O . ILE A 1 105 ? 12.219 -9.581 -14.275 1.00 94.62 105 ILE A O 1
ATOM 888 N N . TYR A 1 106 ? 13.868 -8.711 -15.535 1.00 95.19 106 TYR A N 1
ATOM 889 C CA . TYR A 1 106 ? 14.210 -7.660 -14.580 1.00 95.19 106 TYR A CA 1
ATOM 890 C C . TYR A 1 106 ? 13.061 -6.682 -14.352 1.00 95.19 106 TYR A C 1
ATOM 892 O O . TYR A 1 106 ? 12.849 -6.284 -13.211 1.00 95.19 106 TYR A O 1
ATOM 900 N N . ALA A 1 107 ? 12.283 -6.336 -15.380 1.00 94.25 107 ALA A N 1
ATOM 901 C CA . ALA A 1 107 ? 11.100 -5.493 -15.237 1.00 94.25 107 ALA A CA 1
ATOM 902 C C . ALA A 1 107 ? 10.062 -6.136 -14.302 1.00 94.25 107 ALA A C 1
ATOM 904 O O . ALA A 1 107 ? 9.633 -5.497 -13.342 1.00 94.25 107 ALA A O 1
ATOM 905 N N . ASN A 1 108 ? 9.716 -7.412 -14.515 1.00 96.38 108 ASN A N 1
ATOM 906 C CA . ASN A 1 108 ? 8.756 -8.128 -13.668 1.00 96.38 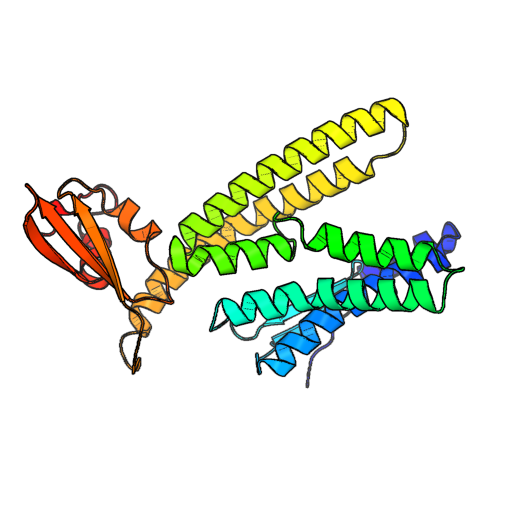108 ASN A CA 1
ATOM 907 C C . ASN A 1 108 ? 9.233 -8.229 -12.215 1.00 96.38 108 ASN A C 1
ATOM 909 O O . ASN A 1 108 ? 8.481 -7.887 -11.300 1.00 96.38 108 ASN A O 1
ATOM 913 N N . LEU A 1 109 ? 10.492 -8.624 -11.997 1.00 96.69 109 LEU A N 1
ATOM 914 C CA . LEU A 1 109 ? 11.074 -8.688 -10.654 1.00 96.69 109 LEU A CA 1
ATOM 915 C C . LEU A 1 109 ? 11.107 -7.313 -9.986 1.00 96.69 109 LEU A C 1
ATOM 917 O O . LEU A 1 109 ? 10.738 -7.194 -8.821 1.00 96.69 109 LEU A O 1
ATOM 921 N N . SER A 1 110 ? 11.501 -6.274 -10.723 1.00 94.88 110 SER A N 1
ATOM 922 C CA . SER A 1 110 ? 11.580 -4.910 -10.200 1.00 94.88 110 SER A CA 1
ATOM 923 C C . SER A 1 110 ? 10.206 -4.406 -9.777 1.00 94.88 110 SER A C 1
ATOM 925 O O . SER A 1 110 ? 10.068 -3.913 -8.664 1.00 94.88 110 SER A O 1
ATOM 927 N N . VAL A 1 111 ? 9.173 -4.585 -10.609 1.00 94.94 111 VAL A N 1
ATOM 928 C CA . VAL A 1 111 ? 7.800 -4.174 -10.276 1.00 94.94 111 VAL A CA 1
ATOM 929 C C . VAL A 1 111 ? 7.257 -4.965 -9.083 1.00 94.94 111 VAL A C 1
ATOM 931 O O . VAL A 1 111 ? 6.637 -4.365 -8.206 1.00 94.94 111 VAL A O 1
ATOM 934 N N . ALA A 1 112 ? 7.519 -6.274 -8.998 1.00 97.06 112 ALA A N 1
ATOM 935 C CA . ALA A 1 112 ? 7.075 -7.097 -7.873 1.00 97.06 112 ALA A CA 1
ATOM 936 C C . ALA A 1 112 ? 7.745 -6.682 -6.554 1.00 97.06 112 ALA A C 1
ATOM 938 O O . ALA A 1 112 ? 7.066 -6.425 -5.562 1.00 97.06 112 ALA A O 1
ATOM 939 N N . ILE A 1 113 ? 9.078 -6.585 -6.549 1.00 96.81 113 ILE A N 1
ATOM 940 C CA . ILE A 1 113 ? 9.867 -6.230 -5.363 1.00 96.81 113 ILE A CA 1
ATOM 941 C C . ILE A 1 113 ? 9.537 -4.810 -4.918 1.00 96.81 113 ILE A C 1
ATOM 943 O O . ILE A 1 113 ? 9.299 -4.582 -3.734 1.00 96.81 113 ILE A O 1
ATOM 947 N N . PHE A 1 114 ? 9.480 -3.867 -5.861 1.00 94.56 114 PHE A N 1
ATOM 948 C CA . PHE A 1 114 ? 9.160 -2.482 -5.560 1.00 94.56 114 PHE A CA 1
ATOM 949 C C . PHE A 1 114 ? 7.767 -2.368 -4.942 1.00 94.56 114 PHE A C 1
ATOM 951 O O . PHE A 1 114 ? 7.632 -1.773 -3.879 1.00 94.56 114 PHE A O 1
ATOM 958 N N . ASN A 1 115 ? 6.749 -3.017 -5.517 1.00 95.19 115 ASN A N 1
ATOM 959 C CA . ASN A 1 115 ? 5.402 -2.974 -4.952 1.00 95.19 115 ASN A CA 1
ATOM 960 C C . ASN A 1 115 ? 5.272 -3.676 -3.600 1.00 95.19 115 ASN A C 1
ATOM 962 O O . ASN A 1 115 ? 4.339 -3.362 -2.876 1.00 95.19 115 ASN A O 1
ATOM 966 N N . LEU A 1 116 ? 6.186 -4.567 -3.206 1.00 96.88 116 LEU A N 1
ATOM 967 C CA . LEU A 1 116 ? 6.186 -5.176 -1.870 1.00 96.88 116 LEU A CA 1
ATOM 968 C C . LEU A 1 116 ? 6.864 -4.321 -0.792 1.00 96.88 116 LEU A C 1
ATOM 970 O O . LEU A 1 116 ? 6.775 -4.658 0.392 1.00 96.88 116 LEU A O 1
ATOM 974 N N . ILE A 1 117 ? 7.498 -3.203 -1.157 1.00 96.06 117 ILE A N 1
ATOM 975 C CA . ILE A 1 117 ? 8.041 -2.256 -0.181 1.00 96.06 117 ILE A CA 1
ATOM 976 C C . ILE A 1 117 ? 6.883 -1.717 0.681 1.00 96.06 117 ILE A C 1
ATOM 978 O O . ILE A 1 117 ? 5.865 -1.269 0.145 1.00 96.06 117 ILE A O 1
ATOM 982 N N . PRO A 1 118 ? 7.008 -1.712 2.022 1.00 95.00 118 PRO A N 1
ATOM 983 C CA . PRO A 1 118 ? 5.953 -1.255 2.924 1.00 95.00 118 PRO A CA 1
ATOM 984 C C . PRO A 1 118 ? 5.883 0.284 3.009 1.00 95.00 118 PRO A C 1
ATOM 986 O O . PRO A 1 118 ? 5.975 0.870 4.088 1.00 95.00 118 PRO A O 1
ATOM 989 N N . ALA A 1 119 ? 5.727 0.950 1.864 1.00 93.69 119 ALA A N 1
ATOM 990 C CA . ALA A 1 119 ? 5.632 2.402 1.725 1.00 93.69 119 ALA A CA 1
ATOM 991 C C . ALA A 1 119 ? 4.389 2.783 0.914 1.00 93.69 119 ALA A C 1
ATOM 993 O O . ALA A 1 119 ? 4.118 2.199 -0.129 1.00 93.69 119 ALA A O 1
ATOM 994 N N . TYR A 1 120 ? 3.609 3.751 1.387 1.00 88.94 120 TYR A N 1
ATOM 995 C CA . TYR A 1 120 ? 2.416 4.212 0.676 1.00 88.94 120 TYR A CA 1
ATOM 996 C C . TYR A 1 120 ? 2.805 4.887 -0.656 1.00 88.94 120 TYR A C 1
ATOM 998 O O . TYR A 1 120 ? 3.737 5.695 -0.641 1.00 88.94 120 TYR A O 1
ATOM 1006 N N . PRO A 1 121 ? 2.127 4.613 -1.792 1.00 89.00 121 PRO A N 1
ATOM 1007 C CA . PRO A 1 121 ? 0.866 3.872 -1.968 1.00 89.00 121 PRO A CA 1
ATOM 1008 C C . PRO A 1 121 ? 1.016 2.397 -2.405 1.00 89.00 121 PRO A C 1
ATOM 1010 O O . PRO A 1 121 ? 0.058 1.811 -2.900 1.00 89.00 121 PRO A O 1
ATOM 1013 N N . LEU A 1 122 ? 2.197 1.800 -2.250 1.00 92.88 122 LEU A N 1
ATOM 1014 C CA . LEU A 1 122 ? 2.544 0.486 -2.804 1.00 92.88 122 LEU A CA 1
ATOM 1015 C C . LEU A 1 122 ? 1.735 -0.662 -2.173 1.00 92.88 122 LEU A C 1
ATOM 1017 O O . LEU A 1 122 ? 1.213 -0.547 -1.060 1.00 92.88 122 LEU A O 1
ATOM 1021 N N . ASP A 1 123 ? 1.668 -1.814 -2.840 1.00 94.62 123 ASP A N 1
ATOM 1022 C CA . ASP A 1 123 ? 0.907 -2.969 -2.341 1.00 94.62 123 ASP A CA 1
ATOM 1023 C C . ASP A 1 123 ? 1.406 -3.499 -0.989 1.00 94.62 123 ASP A C 1
ATOM 1025 O O . ASP A 1 123 ? 0.608 -3.888 -0.135 1.00 94.62 123 ASP A O 1
ATOM 1029 N N . GLY A 1 124 ? 2.710 -3.432 -0.730 1.00 95.12 124 GLY A N 1
ATOM 1030 C CA . GLY A 1 124 ? 3.335 -3.793 0.538 1.00 95.12 124 GLY A CA 1
ATOM 1031 C C . GLY A 1 124 ? 2.816 -2.947 1.697 1.00 95.12 124 GLY A C 1
ATOM 1032 O O . GLY A 1 124 ? 2.646 -3.449 2.810 1.00 95.12 124 GLY A O 1
ATOM 1033 N N . ALA A 1 125 ? 2.472 -1.681 1.440 1.00 92.88 125 ALA A N 1
ATOM 1034 C CA . ALA A 1 125 ? 1.825 -0.819 2.420 1.00 92.88 125 ALA A CA 1
ATOM 1035 C C . ALA A 1 125 ? 0.421 -1.314 2.782 1.00 92.88 125 ALA A C 1
ATOM 1037 O O . ALA A 1 125 ? 0.046 -1.310 3.958 1.00 92.88 125 ALA A O 1
ATOM 1038 N N . ARG A 1 126 ? -0.344 -1.768 1.781 1.00 91.25 126 ARG A N 1
ATOM 1039 C CA . ARG A 1 126 ? -1.690 -2.332 1.961 1.00 91.25 126 ARG A CA 1
ATOM 1040 C C . ARG A 1 126 ? -1.625 -3.645 2.734 1.00 91.25 126 ARG A C 1
ATOM 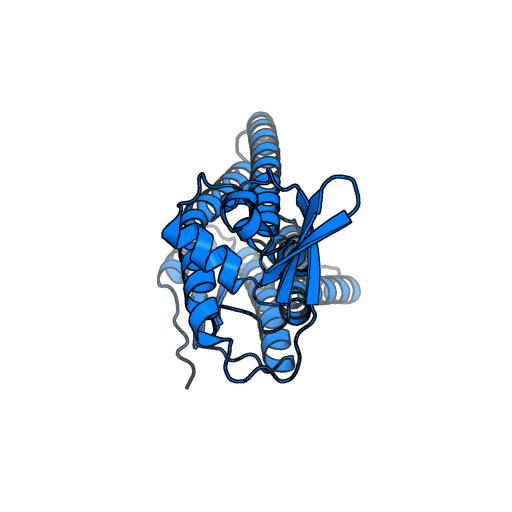1042 O O . ARG A 1 126 ? -2.353 -3.801 3.710 1.00 91.25 126 ARG A O 1
ATOM 1049 N N . ILE A 1 127 ? -0.690 -4.529 2.376 1.00 94.88 127 ILE A N 1
ATOM 1050 C CA . ILE A 1 127 ? -0.437 -5.794 3.083 1.00 94.88 127 ILE A CA 1
ATOM 1051 C C . ILE A 1 127 ? -0.093 -5.526 4.552 1.00 94.88 127 ILE A C 1
ATOM 1053 O O . ILE A 1 127 ? -0.723 -6.088 5.450 1.00 94.88 127 ILE A O 1
ATOM 1057 N N . LEU A 1 128 ? 0.872 -4.638 4.816 1.00 94.44 128 LEU A N 1
ATOM 1058 C CA . LEU A 1 128 ? 1.299 -4.317 6.177 1.00 94.44 128 LEU A CA 1
ATOM 1059 C C . LEU A 1 128 ? 0.162 -3.696 6.998 1.00 94.44 128 LEU A C 1
ATOM 1061 O O . LEU A 1 128 ? -0.053 -4.080 8.148 1.00 94.44 128 LEU A O 1
ATOM 1065 N N . ARG A 1 129 ? -0.588 -2.753 6.419 1.00 89.12 129 ARG A N 1
ATOM 1066 C CA . ARG A 1 129 ? -1.729 -2.118 7.089 1.00 89.12 129 ARG A CA 1
ATOM 1067 C C . ARG A 1 129 ? -2.813 -3.136 7.425 1.00 89.12 129 ARG A C 1
ATOM 1069 O O . ARG A 1 129 ? -3.260 -3.165 8.571 1.00 89.12 129 ARG A O 1
ATOM 1076 N N . ALA A 1 130 ? -3.216 -3.965 6.467 1.00 88.56 130 ALA A N 1
ATOM 1077 C CA . ALA A 1 130 ? -4.224 -5.002 6.666 1.00 88.56 130 ALA A CA 1
ATOM 1078 C C . ALA A 1 130 ? -3.781 -6.023 7.728 1.00 88.56 130 ALA A C 1
ATOM 1080 O O . ALA A 1 130 ? -4.573 -6.445 8.563 1.00 88.56 130 ALA A O 1
ATOM 1081 N N . TYR A 1 131 ? -2.489 -6.350 7.789 1.00 92.25 131 TYR A N 1
ATOM 1082 C CA . TYR A 1 131 ? -1.938 -7.218 8.830 1.00 92.25 131 TYR A CA 1
ATOM 1083 C C . TYR A 1 131 ? -1.935 -6.582 10.235 1.00 92.25 131 TYR A C 1
ATOM 1085 O O . TYR A 1 131 ? -2.154 -7.270 11.237 1.00 92.25 131 TYR A O 1
ATOM 1093 N N . LEU A 1 132 ? -1.672 -5.275 10.337 1.00 89.31 132 LEU A N 1
ATOM 1094 C CA . LEU A 1 132 ? -1.592 -4.563 11.618 1.00 89.31 132 LEU A CA 1
ATOM 1095 C C . LEU A 1 132 ? -2.957 -4.125 12.163 1.00 89.31 132 LEU A C 1
ATOM 1097 O O . LEU A 1 132 ? -3.128 -4.092 13.384 1.00 89.31 132 LEU A O 1
ATOM 1101 N N . THR A 1 133 ? -3.920 -3.833 11.286 1.00 81.75 133 THR A N 1
ATOM 1102 C CA . THR A 1 133 ? -5.243 -3.292 11.644 1.00 81.75 133 THR A CA 1
ATOM 1103 C C . THR A 1 133 ? -5.990 -4.146 12.674 1.00 81.75 133 THR A C 1
ATOM 1105 O O . THR A 1 133 ? -6.422 -3.580 13.679 1.00 81.75 133 THR A O 1
ATOM 1108 N N . PRO A 1 134 ? -6.050 -5.488 12.559 1.00 77.25 134 PRO A N 1
ATOM 1109 C CA . PRO A 1 134 ? -6.688 -6.323 13.576 1.00 77.25 134 PRO A CA 1
ATOM 1110 C C . PRO A 1 134 ? -6.008 -6.233 14.948 1.00 77.25 134 PRO A C 1
ATOM 1112 O O . PRO A 1 134 ? -6.630 -6.485 15.976 1.00 77.25 134 PRO A O 1
ATOM 1115 N N . LYS A 1 135 ? -4.705 -5.934 14.988 1.00 82.69 135 LYS A N 1
ATOM 1116 C CA . LYS A 1 135 ? -3.907 -5.935 16.223 1.00 82.69 135 LYS A CA 1
ATOM 1117 C C . LYS A 1 135 ? -3.980 -4.583 16.929 1.00 82.69 135 LYS A C 1
ATOM 1119 O O . LYS A 1 135 ? -4.209 -4.528 18.138 1.00 82.69 135 LYS A O 1
ATOM 1124 N N . LYS A 1 136 ? -3.784 -3.508 16.164 1.00 77.62 136 LYS A N 1
ATOM 1125 C CA . LYS A 1 136 ? -3.561 -2.147 16.668 1.00 7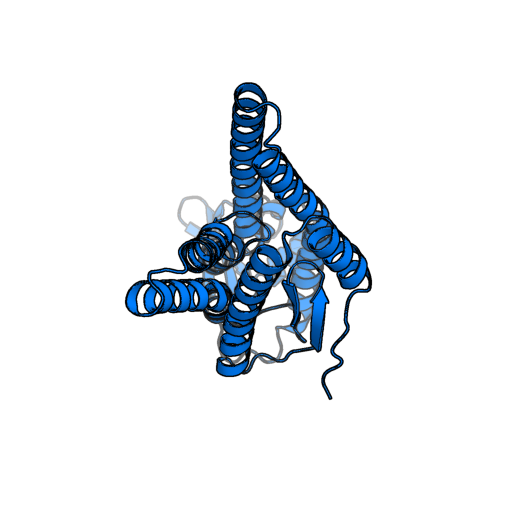7.62 136 LYS A CA 1
ATOM 1126 C C . LYS A 1 136 ? -4.703 -1.173 16.355 1.00 77.62 136 LYS A C 1
ATOM 1128 O O . LYS A 1 136 ? -4.604 -0.022 16.737 1.00 77.62 136 LYS A O 1
ATOM 1133 N N . GLY A 1 137 ? -5.742 -1.584 15.635 1.00 72.31 137 GLY A N 1
ATOM 1134 C CA . GLY A 1 137 ? -6.736 -0.653 15.101 1.00 72.31 137 GLY A CA 1
ATOM 1135 C C . GLY A 1 137 ? -6.248 0.050 13.832 1.00 72.31 137 GLY A C 1
ATOM 1136 O O . GLY A 1 137 ? -5.056 0.037 13.490 1.00 72.31 137 GLY A O 1
ATOM 1137 N N . TYR A 1 138 ? -7.182 0.640 13.087 1.00 75.56 138 TYR A N 1
ATOM 1138 C CA . TYR A 1 138 ? -6.895 1.207 11.765 1.00 75.56 138 TYR A CA 1
ATOM 1139 C C . TYR A 1 138 ? -5.991 2.443 11.861 1.00 75.56 138 TYR A C 1
ATOM 1141 O O . TYR A 1 138 ? -4.986 2.543 11.151 1.00 75.56 138 TYR A O 1
ATOM 1149 N N . ILE A 1 139 ? -6.285 3.355 12.794 1.00 74.25 139 ILE A N 1
ATOM 1150 C CA . ILE A 1 139 ? -5.573 4.635 12.909 1.00 74.25 139 ILE A CA 1
ATOM 1151 C C . ILE A 1 139 ? -4.109 4.429 13.310 1.00 74.25 139 ILE A C 1
ATOM 1153 O O . ILE A 1 139 ? -3.214 5.037 12.715 1.00 74.25 139 ILE A O 1
ATOM 1157 N N . LEU A 1 140 ? -3.834 3.569 14.297 1.00 79.88 140 LEU A N 1
ATOM 1158 C CA . LEU A 1 140 ? -2.455 3.281 14.708 1.00 79.88 140 LEU A CA 1
ATOM 1159 C C . LEU A 1 140 ? -1.676 2.564 13.603 1.00 79.88 140 LEU A C 1
ATOM 1161 O O . LEU A 1 140 ? -0.510 2.890 13.370 1.00 79.88 140 LEU A O 1
ATOM 1165 N N . SER A 1 141 ? -2.319 1.643 12.883 1.00 84.50 141 SER A N 1
ATOM 1166 C CA . SER A 1 141 ? -1.709 0.946 11.744 1.00 84.50 141 SER A CA 1
ATOM 1167 C C . SER A 1 141 ? -1.347 1.913 10.620 1.00 84.50 141 SER A C 1
ATOM 1169 O O . SER A 1 141 ? -0.235 1.866 10.093 1.00 84.50 141 SER A O 1
ATOM 1171 N N . PHE A 1 142 ? -2.240 2.852 10.304 1.00 83.19 142 PHE A N 1
ATOM 1172 C CA . PHE A 1 142 ? -1.982 3.882 9.306 1.00 83.19 142 PHE A CA 1
ATOM 1173 C C . PHE A 1 142 ? -0.890 4.865 9.751 1.00 83.19 142 PHE A C 1
ATOM 1175 O O . PHE A 1 142 ? 0.009 5.174 8.975 1.00 83.19 142 PHE A O 1
ATOM 1182 N N . ARG A 1 143 ? -0.885 5.313 11.014 1.00 84.31 143 ARG A N 1
ATOM 1183 C CA . ARG A 1 143 ? 0.195 6.166 11.552 1.00 84.31 143 ARG A CA 1
ATOM 1184 C C . ARG A 1 143 ? 1.561 5.497 11.457 1.00 84.31 143 ARG A C 1
ATOM 1186 O O . ARG A 1 143 ? 2.531 6.151 11.076 1.00 84.31 143 ARG A O 1
ATOM 1193 N N . PHE A 1 144 ? 1.628 4.209 11.781 1.00 89.38 144 PHE A N 1
ATOM 1194 C CA . PHE A 1 144 ? 2.849 3.427 11.636 1.00 89.38 144 PHE A CA 1
ATOM 1195 C C . PHE A 1 144 ? 3.302 3.367 10.171 1.00 89.38 144 PHE A C 1
ATOM 1197 O O . PHE A 1 144 ? 4.468 3.625 9.881 1.00 89.38 144 PHE A O 1
ATOM 1204 N N . LEU A 1 145 ? 2.373 3.132 9.240 1.00 90.56 145 LEU A N 1
ATOM 1205 C CA . LEU A 1 145 ? 2.661 3.137 7.806 1.00 90.56 145 LEU A CA 1
ATOM 1206 C C . LEU A 1 145 ? 3.161 4.503 7.308 1.00 90.56 145 LEU A C 1
ATOM 1208 O O . LEU A 1 145 ? 4.110 4.566 6.528 1.00 90.56 145 LEU A O 1
ATOM 1212 N N . VAL A 1 146 ? 2.562 5.602 7.772 1.00 89.62 146 VAL A N 1
ATOM 1213 C CA . VAL A 1 146 ? 2.993 6.970 7.439 1.00 89.62 146 VAL A CA 1
ATOM 1214 C C . VAL A 1 146 ? 4.423 7.214 7.914 1.00 89.62 146 VAL A C 1
ATOM 1216 O O . VAL A 1 146 ? 5.230 7.772 7.172 1.00 89.62 146 VAL A O 1
ATOM 1219 N N . MET A 1 147 ? 4.749 6.804 9.143 1.00 92.44 147 MET A N 1
ATOM 1220 C CA . MET A 1 147 ? 6.107 6.908 9.682 1.00 92.44 147 MET A CA 1
ATOM 1221 C C . MET A 1 147 ? 7.099 6.117 8.825 1.00 92.44 147 MET A C 1
ATOM 1223 O O . MET A 1 147 ? 8.126 6.659 8.425 1.00 92.44 147 MET A O 1
ATOM 1227 N N . LEU A 1 148 ? 6.765 4.868 8.499 1.00 94.75 148 LEU A N 1
ATOM 1228 C CA . LEU A 1 148 ? 7.617 3.994 7.699 1.00 94.75 148 LEU A CA 1
ATOM 1229 C C . LEU A 1 148 ? 7.835 4.545 6.283 1.00 94.75 148 LEU A C 1
ATOM 1231 O O . LEU A 1 148 ? 8.969 4.610 5.820 1.00 94.75 148 LEU A O 1
ATOM 1235 N N . THR A 1 149 ? 6.773 5.041 5.644 1.00 94.06 149 THR A N 1
ATOM 1236 C CA . THR A 1 149 ? 6.838 5.682 4.321 1.00 94.06 149 THR A CA 1
ATOM 1237 C C . THR A 1 149 ? 7.771 6.891 4.344 1.00 94.06 149 THR A C 1
ATOM 1239 O O . THR A 1 149 ? 8.617 7.011 3.469 1.00 94.06 149 THR A O 1
ATOM 1242 N N . LYS A 1 150 ? 7.696 7.754 5.370 1.00 93.88 150 LYS A N 1
ATOM 1243 C CA . LYS A 1 150 ? 8.610 8.905 5.506 1.00 93.88 150 LYS A CA 1
ATOM 1244 C C . LYS A 1 150 ? 10.071 8.479 5.606 1.00 93.88 150 LYS A C 1
ATOM 1246 O O . LYS A 1 150 ? 10.913 9.088 4.956 1.00 93.88 150 LYS A O 1
ATOM 1251 N N . ILE A 1 151 ? 10.360 7.456 6.412 1.00 96.00 151 ILE A N 1
ATOM 1252 C CA . ILE A 1 151 ? 11.723 6.934 6.578 1.00 96.00 151 ILE A CA 1
ATOM 1253 C C . ILE A 1 151 ? 12.228 6.381 5.241 1.00 96.00 151 ILE A C 1
ATOM 1255 O O . ILE A 1 151 ? 13.303 6.766 4.793 1.00 96.00 151 ILE A O 1
ATOM 1259 N N . ILE A 1 152 ? 11.431 5.544 4.569 1.00 96.00 152 ILE A N 1
ATOM 1260 C CA . ILE A 1 152 ? 11.786 4.956 3.271 1.00 96.00 152 ILE A CA 1
ATOM 1261 C C . ILE A 1 152 ? 12.008 6.049 2.218 1.00 96.00 152 ILE A C 1
ATOM 1263 O O . ILE A 1 152 ? 13.039 6.045 1.549 1.00 96.00 152 ILE A O 1
ATOM 1267 N N . SER A 1 153 ? 11.102 7.024 2.102 1.00 94.88 153 SER A N 1
ATOM 1268 C CA . SER A 1 153 ? 11.259 8.148 1.173 1.00 94.88 153 SER A CA 1
ATOM 1269 C C . SER A 1 153 ? 12.515 8.967 1.468 1.00 94.88 153 SER A C 1
ATOM 1271 O O . SER A 1 153 ? 13.220 9.338 0.531 1.00 94.88 153 SER A O 1
ATOM 1273 N N . ALA A 1 154 ? 12.833 9.229 2.740 1.00 95.50 154 ALA A N 1
ATOM 1274 C CA . ALA A 1 154 ? 14.035 9.969 3.120 1.00 95.50 154 ALA A CA 1
ATOM 1275 C C . ALA A 1 154 ? 15.315 9.208 2.740 1.00 95.50 154 ALA A C 1
ATOM 1277 O O . ALA A 1 154 ? 16.220 9.792 2.147 1.00 95.50 154 ALA A O 1
ATOM 1278 N N . VAL A 1 155 ? 15.367 7.898 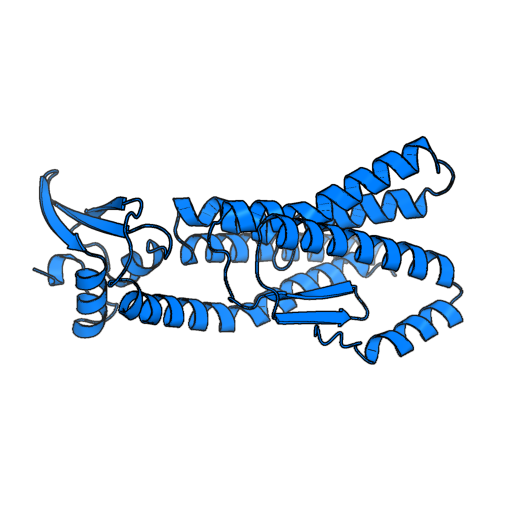3.003 1.00 95.94 155 VAL A N 1
ATOM 1279 C CA . VAL A 1 155 ? 16.496 7.045 2.601 1.00 95.94 155 VAL A CA 1
ATOM 1280 C C . VAL A 1 155 ? 16.653 7.034 1.078 1.00 95.94 155 VAL A C 1
ATOM 1282 O O . VAL A 1 155 ? 17.753 7.264 0.580 1.00 95.94 155 VAL A O 1
ATOM 1285 N N . LEU A 1 156 ? 15.563 6.841 0.328 1.00 95.12 156 LEU A N 1
ATOM 1286 C CA . LEU A 1 156 ? 15.588 6.868 -1.140 1.00 95.12 156 LEU A CA 1
ATOM 1287 C C . LEU A 1 156 ? 16.017 8.231 -1.691 1.00 95.12 156 LEU A C 1
ATOM 1289 O O . LEU A 1 156 ? 16.723 8.282 -2.694 1.00 95.12 156 LEU A O 1
ATOM 1293 N N . PHE A 1 157 ? 15.639 9.328 -1.031 1.00 95.50 157 PHE A N 1
ATOM 1294 C CA . PHE A 1 157 ? 16.071 10.668 -1.417 1.00 95.50 157 PHE A CA 1
ATOM 1295 C C . PHE A 1 157 ? 17.579 10.846 -1.234 1.00 95.50 157 PHE A C 1
ATOM 1297 O O . PHE A 1 157 ? 18.258 11.263 -2.168 1.00 95.50 157 PHE A O 1
ATOM 1304 N N . ILE A 1 158 ? 18.117 10.479 -0.065 1.00 95.81 158 ILE A N 1
ATOM 1305 C CA . ILE A 1 158 ? 19.557 10.573 0.219 1.00 95.81 158 ILE A CA 1
ATOM 1306 C C . ILE A 1 158 ? 20.348 9.718 -0.777 1.00 95.81 158 ILE A C 1
ATOM 1308 O O . ILE A 1 158 ? 21.304 10.202 -1.382 1.00 95.81 158 ILE A O 1
ATOM 1312 N N . LEU A 1 159 ? 19.920 8.471 -1.003 1.00 94.62 159 LEU A N 1
ATOM 1313 C CA . LEU A 1 159 ? 20.525 7.597 -2.010 1.00 94.62 159 LEU A CA 1
ATOM 1314 C C . LEU A 1 159 ? 20.447 8.214 -3.409 1.00 94.62 159 LEU A C 1
ATOM 1316 O O . LEU A 1 159 ? 21.433 8.192 -4.140 1.00 94.62 159 LEU A O 1
ATOM 1320 N N . GLY A 1 160 ? 19.308 8.808 -3.764 1.00 94.38 160 GLY A N 1
ATOM 1321 C CA . GLY A 1 160 ? 19.127 9.498 -5.034 1.00 94.38 160 GLY A CA 1
ATOM 1322 C C . GLY A 1 160 ? 20.077 10.673 -5.219 1.00 94.38 160 GLY A C 1
ATOM 1323 O O . GLY A 1 160 ? 20.683 10.779 -6.279 1.00 94.38 160 GLY A O 1
ATOM 1324 N N . VAL A 1 161 ? 20.295 11.494 -4.190 1.00 94.12 161 VAL A N 1
ATOM 1325 C CA . VAL A 1 161 ? 21.263 12.603 -4.235 1.00 94.12 161 VAL A CA 1
ATOM 1326 C C . VAL A 1 161 ? 22.693 12.084 -4.407 1.00 94.12 161 VAL A C 1
ATOM 1328 O O . VAL A 1 161 ? 23.435 12.604 -5.238 1.00 94.12 161 VAL A O 1
ATOM 1331 N N . VAL A 1 162 ? 23.081 11.027 -3.684 1.00 94.06 162 VAL A N 1
ATOM 1332 C CA . VAL A 1 162 ? 24.418 10.418 -3.813 1.00 94.06 162 VAL A CA 1
ATOM 1333 C C . VAL A 1 162 ? 24.634 9.838 -5.213 1.00 94.06 162 VAL A C 1
ATOM 1335 O O . VAL A 1 162 ? 25.690 10.037 -5.817 1.00 94.06 162 VAL A O 1
ATOM 1338 N N . ILE A 1 163 ? 23.640 9.127 -5.746 1.00 92.88 163 ILE A N 1
ATOM 1339 C CA . ILE A 1 163 ? 23.699 8.539 -7.088 1.00 92.88 163 ILE A CA 1
ATOM 1340 C C . ILE A 1 163 ? 23.729 9.639 -8.147 1.00 92.88 163 ILE A C 1
ATOM 1342 O O . ILE A 1 163 ? 24.531 9.555 -9.077 1.00 92.88 163 ILE A O 1
ATOM 1346 N N . LEU A 1 164 ? 22.918 10.684 -7.993 1.00 92.12 164 LEU A N 1
ATOM 1347 C CA . LEU A 1 164 ? 22.912 11.837 -8.883 1.00 92.12 164 LEU A CA 1
ATOM 1348 C C . LEU A 1 164 ? 24.275 12.535 -8.887 1.00 92.12 164 LEU A C 1
ATOM 1350 O O . LEU A 1 164 ? 24.797 12.832 -9.955 1.00 92.12 164 LEU A O 1
ATOM 1354 N N . TYR A 1 165 ? 24.897 12.721 -7.722 1.00 92.38 165 TYR A N 1
ATOM 1355 C CA . TYR A 1 165 ? 26.233 13.307 -7.625 1.00 92.38 165 TYR A CA 1
ATOM 1356 C C . TYR A 1 165 ? 27.293 12.458 -8.347 1.00 92.38 165 TYR A C 1
ATOM 1358 O O . TYR A 1 165 ? 28.114 12.992 -9.092 1.00 92.38 165 TYR A O 1
ATOM 1366 N N . LYS A 1 166 ? 27.250 11.127 -8.186 1.00 92.56 166 LYS A N 1
ATOM 1367 C CA . LYS A 1 166 ? 28.210 10.202 -8.818 1.00 92.56 166 LYS A CA 1
ATOM 1368 C C . LYS A 1 166 ? 28.009 10.040 -10.327 1.00 92.56 166 LYS A C 1
ATOM 1370 O O . LYS A 1 166 ? 28.984 9.956 -11.063 1.00 92.56 166 LYS A O 1
ATOM 1375 N N . THR A 1 167 ? 26.762 9.957 -10.784 1.00 88.88 167 THR A N 1
ATOM 1376 C CA . THR A 1 167 ? 26.409 9.617 -12.179 1.00 88.88 167 THR A CA 1
ATOM 1377 C C . THR A 1 167 ? 26.017 10.829 -13.026 1.00 88.88 167 THR A C 1
ATOM 1379 O O . THR A 1 167 ? 25.815 10.691 -14.229 1.00 88.88 167 THR A O 1
ATOM 1382 N N . ARG A 1 168 ? 25.885 12.011 -12.408 1.00 83.69 168 ARG A N 1
ATOM 1383 C CA . ARG A 1 168 ? 25.468 13.312 -12.971 1.00 83.69 168 ARG A CA 1
ATOM 1384 C C . ARG A 1 168 ? 24.082 13.384 -13.623 1.00 83.69 168 ARG A C 1
ATOM 1386 O O . ARG A 1 168 ? 23.602 14.490 -13.835 1.00 83.69 168 ARG A O 1
ATOM 1393 N N . PHE A 1 169 ? 23.427 12.257 -13.905 1.00 81.88 169 PHE A N 1
ATOM 1394 C CA . PHE A 1 169 ? 22.166 12.2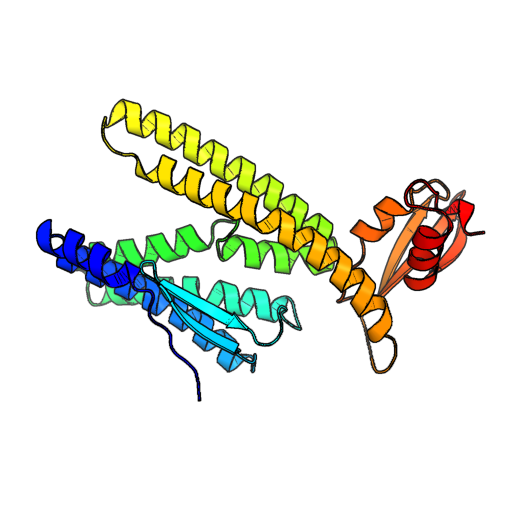34 -14.659 1.00 81.88 169 PHE A CA 1
ATOM 1395 C C . PHE A 1 169 ? 21.084 11.284 -14.125 1.00 81.88 169 PHE A C 1
ATOM 1397 O O . PHE A 1 169 ? 19.971 11.287 -14.647 1.00 81.88 169 PHE A O 1
ATOM 1404 N N . ASN A 1 170 ? 21.344 10.472 -13.094 1.00 86.75 170 ASN A N 1
ATOM 1405 C CA . ASN A 1 170 ? 20.339 9.521 -12.614 1.00 86.75 170 ASN A CA 1
ATOM 1406 C C . ASN A 1 170 ? 19.455 10.115 -11.503 1.00 86.75 170 ASN A C 1
ATOM 1408 O O . ASN A 1 170 ? 19.784 10.059 -10.319 1.00 86.75 170 ASN A O 1
ATOM 1412 N N . PHE A 1 171 ? 18.294 10.638 -11.905 1.00 89.19 171 PHE A N 1
ATOM 1413 C CA . PHE A 1 171 ? 17.271 11.200 -11.012 1.00 89.19 171 PHE A CA 1
ATOM 1414 C C . PHE A 1 171 ? 16.260 10.169 -10.486 1.00 89.19 171 PHE A C 1
ATOM 1416 O O . PHE A 1 171 ? 15.364 10.530 -9.723 1.00 89.19 171 PHE A O 1
ATOM 1423 N N . SER A 1 172 ? 16.373 8.895 -10.871 1.00 88.06 172 SER A N 1
ATOM 1424 C CA . SER A 1 172 ? 15.307 7.895 -10.690 1.00 88.06 172 SER A CA 1
ATOM 1425 C C . SER A 1 172 ? 14.857 7.758 -9.232 1.00 88.06 172 SER A C 1
ATOM 1427 O O . SER A 1 172 ? 13.668 7.834 -8.934 1.00 88.06 172 SER A O 1
ATOM 1429 N N . TYR A 1 173 ? 15.802 7.634 -8.298 1.00 90.75 173 TYR A N 1
ATOM 1430 C CA . TYR A 1 173 ? 15.502 7.497 -6.868 1.00 9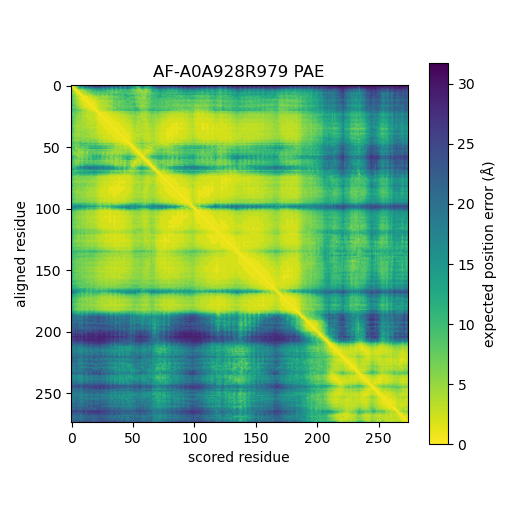0.75 173 TYR A CA 1
ATOM 1431 C C . TYR A 1 173 ? 14.923 8.778 -6.251 1.00 90.75 173 TYR A C 1
ATOM 1433 O O . TYR A 1 173 ? 14.054 8.699 -5.382 1.00 90.75 173 TYR A O 1
ATOM 1441 N N . CYS A 1 174 ? 15.343 9.954 -6.731 1.00 92.69 174 CYS A N 1
ATOM 1442 C CA . CYS A 1 174 ? 14.760 11.232 -6.323 1.00 92.69 174 CYS A CA 1
ATOM 1443 C C . CYS A 1 174 ? 13.300 11.338 -6.780 1.00 92.69 174 CYS A C 1
ATOM 1445 O O . CYS A 1 174 ? 12.442 11.726 -5.990 1.00 92.69 174 CYS A O 1
ATOM 1447 N N . ILE A 1 175 ? 13.009 10.936 -8.023 1.00 92.00 175 ILE A N 1
ATOM 1448 C CA . ILE A 1 175 ? 11.648 10.913 -8.577 1.00 92.00 175 ILE A CA 1
ATOM 1449 C C . ILE A 1 175 ? 10.771 9.937 -7.789 1.00 92.00 175 ILE A C 1
ATOM 1451 O O . ILE A 1 175 ? 9.666 10.297 -7.389 1.00 92.00 175 ILE A O 1
ATOM 1455 N N . ILE A 1 176 ? 11.272 8.732 -7.504 1.00 92.00 176 ILE A N 1
ATOM 1456 C CA . ILE A 1 176 ? 10.554 7.744 -6.690 1.00 92.00 176 ILE A CA 1
ATOM 1457 C C . ILE A 1 176 ? 10.264 8.298 -5.290 1.00 92.00 176 ILE A C 1
ATOM 1459 O O . ILE A 1 176 ? 9.136 8.202 -4.809 1.00 92.00 176 ILE A O 1
ATOM 1463 N N . SER A 1 177 ? 11.256 8.900 -4.632 1.00 93.62 177 SER A N 1
ATOM 1464 C CA . SER A 1 177 ? 11.065 9.493 -3.307 1.00 93.62 177 SER A CA 1
ATOM 1465 C C . SER A 1 177 ? 10.002 10.598 -3.322 1.00 93.62 177 SER A C 1
ATOM 1467 O O . SER A 1 177 ? 9.088 10.589 -2.490 1.00 93.62 177 SER A O 1
ATOM 1469 N N . ALA A 1 178 ? 10.068 11.496 -4.311 1.00 92.81 178 ALA A N 1
ATOM 1470 C CA . ALA A 1 178 ? 9.083 12.553 -4.505 1.00 92.81 178 ALA A CA 1
ATOM 1471 C C . ALA A 1 178 ? 7.678 11.983 -4.753 1.00 92.81 178 ALA A C 1
ATOM 1473 O O . ALA A 1 178 ? 6.714 12.461 -4.157 1.00 92.81 178 ALA A O 1
ATOM 1474 N N . PHE A 1 179 ? 7.559 10.922 -5.557 1.00 91.44 179 PHE A N 1
ATOM 1475 C CA . PHE A 1 179 ? 6.298 10.220 -5.800 1.00 91.44 179 PHE A CA 1
ATOM 1476 C C . PHE A 1 179 ? 5.700 9.643 -4.509 1.00 91.44 179 PHE A C 1
ATOM 1478 O O . PHE A 1 179 ? 4.524 9.879 -4.220 1.00 91.44 179 PHE A O 1
ATOM 1485 N N . LEU A 1 180 ? 6.493 8.932 -3.698 1.00 92.06 180 LEU A N 1
ATOM 1486 C CA . LEU A 1 180 ? 6.024 8.380 -2.420 1.00 92.06 180 LEU A CA 1
ATOM 1487 C C . LEU A 1 180 ? 5.566 9.496 -1.468 1.00 92.06 180 LEU A C 1
ATOM 1489 O O . LEU A 1 180 ? 4.520 9.389 -0.826 1.00 92.06 180 LEU A O 1
ATOM 1493 N N . PHE A 1 181 ? 6.313 10.601 -1.405 1.00 90.25 181 PHE A N 1
ATOM 1494 C CA . PHE A 1 181 ? 5.967 11.734 -0.549 1.00 90.25 181 PHE A CA 1
ATOM 1495 C C . PHE A 1 181 ? 4.704 12.469 -1.024 1.00 90.25 181 PHE A C 1
ATOM 1497 O O . PHE A 1 181 ? 3.844 12.796 -0.207 1.00 90.25 181 PHE A O 1
ATOM 1504 N N . TYR A 1 182 ? 4.550 12.678 -2.334 1.00 89.38 182 TYR A N 1
ATOM 1505 C CA . TYR A 1 182 ? 3.365 13.298 -2.932 1.00 89.38 182 TYR A CA 1
ATOM 1506 C C . TYR A 1 182 ? 2.089 12.507 -2.616 1.00 89.38 182 TYR A C 1
ATOM 1508 O O . TYR A 1 182 ? 1.111 13.073 -2.124 1.00 89.38 182 TYR A O 1
ATOM 1516 N N . ASN A 1 183 ? 2.122 11.185 -2.805 1.00 87.06 183 ASN A N 1
ATOM 1517 C CA . ASN A 1 183 ? 0.986 10.317 -2.484 1.00 87.06 183 ASN A CA 1
ATOM 1518 C C . ASN A 1 183 ? 0.658 10.333 -0.985 1.00 87.06 183 ASN A C 1
ATOM 1520 O O . ASN A 1 183 ? -0.509 10.369 -0.599 1.00 87.06 183 ASN A O 1
ATOM 1524 N N . LEU A 1 184 ? 1.678 10.382 -0.124 1.00 85.06 184 LEU A N 1
ATOM 1525 C CA . LEU A 1 184 ? 1.486 10.484 1.321 1.00 85.06 184 LEU A CA 1
ATOM 1526 C C . LEU A 1 184 ? 0.786 11.791 1.742 1.00 85.06 184 LEU A C 1
ATOM 1528 O O . LEU A 1 184 ? 0.025 11.796 2.713 1.00 85.06 184 LEU A O 1
ATOM 1532 N N . LEU A 1 185 ? 1.042 12.904 1.045 1.00 80.19 185 LEU A N 1
ATOM 1533 C CA . LEU A 1 185 ? 0.385 14.189 1.311 1.00 80.19 185 LEU A CA 1
ATOM 1534 C C . LEU A 1 185 ? -1.099 14.165 0.926 1.00 80.19 185 LEU A C 1
ATOM 1536 O O . LEU A 1 185 ? -1.919 14.672 1.693 1.00 80.19 185 LEU A O 1
ATOM 1540 N N . GLY A 1 186 ? -1.444 13.539 -0.204 1.00 70.75 186 GLY A N 1
ATOM 1541 C CA . GLY A 1 186 ? -2.833 13.395 -0.65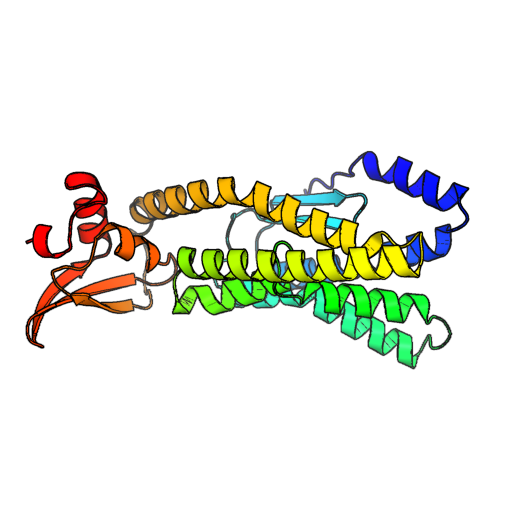7 1.00 70.75 186 GLY A CA 1
ATOM 1542 C C . GLY A 1 186 ? -3.715 12.596 0.313 1.00 70.75 186 GLY A C 1
ATOM 1543 O O . GLY A 1 186 ? -4.884 12.929 0.516 1.00 70.75 186 GLY A O 1
ATOM 1544 N N . GLU A 1 187 ? -3.143 11.600 0.994 1.00 68.56 187 GLU A N 1
ATOM 1545 C CA . GLU A 1 187 ? -3.895 10.655 1.833 1.00 68.56 187 GLU A CA 1
ATOM 1546 C C . GLU A 1 187 ? -4.290 11.199 3.222 1.00 68.56 187 GLU A C 1
ATOM 1548 O O . GLU A 1 187 ? -5.202 10.682 3.878 1.00 68.56 187 GLU A O 1
ATOM 1553 N N . LYS A 1 188 ? -3.657 12.283 3.696 1.00 58.72 188 LYS A N 1
ATOM 1554 C CA . LYS A 1 188 ? -4.008 12.892 4.998 1.00 58.72 188 LYS A CA 1
ATOM 1555 C C . LYS A 1 188 ? -5.476 13.332 5.058 1.00 58.72 188 LYS A C 1
ATOM 1557 O O . LYS A 1 188 ? -6.116 13.174 6.097 1.00 58.72 188 LYS A O 1
ATOM 1562 N N . ASN A 1 189 ? -6.025 13.794 3.934 1.00 54.44 189 ASN A N 1
ATOM 1563 C CA . ASN A 1 189 ? -7.428 14.206 3.819 1.00 54.44 189 ASN A CA 1
ATOM 1564 C C . ASN A 1 189 ? -8.393 13.006 3.857 1.00 54.44 189 ASN A C 1
ATOM 1566 O O . ASN A 1 189 ? -9.508 13.114 4.370 1.00 54.44 189 ASN A O 1
ATOM 1570 N N . HIS A 1 190 ? -7.955 11.834 3.386 1.00 55.31 190 HIS A N 1
ATOM 1571 C CA . HIS A 1 190 ? -8.713 10.587 3.494 1.00 55.31 190 HIS A CA 1
ATOM 1572 C C . HIS A 1 190 ? -8.771 10.077 4.941 1.00 55.31 190 HIS A C 1
ATOM 1574 O O . HIS A 1 190 ? -9.808 9.579 5.358 1.00 55.31 190 HIS A O 1
ATOM 1580 N N . THR A 1 191 ? -7.724 10.285 5.752 1.00 56.62 191 THR A N 1
ATOM 1581 C CA . THR A 1 191 ? -7.693 9.878 7.178 1.00 56.62 191 THR A CA 1
ATOM 1582 C C . THR A 1 191 ? -8.802 10.537 8.009 1.00 56.62 191 THR A C 1
ATOM 1584 O O . THR A 1 191 ? -9.412 9.877 8.846 1.00 56.62 191 THR A O 1
ATOM 1587 N N . GLN A 1 192 ? -9.115 11.814 7.759 1.00 50.25 192 GLN A N 1
ATOM 1588 C CA . GLN A 1 192 ? -10.246 12.496 8.405 1.00 50.25 192 GLN A CA 1
ATOM 1589 C C . GLN A 1 192 ? -11.599 11.933 7.954 1.00 50.25 192 GLN A C 1
ATOM 1591 O O . GLN A 1 192 ? -12.472 11.727 8.791 1.00 50.25 192 GLN A O 1
ATOM 1596 N N . ARG A 1 193 ? -11.767 11.626 6.660 1.00 53.41 193 ARG A N 1
ATOM 1597 C CA . ARG A 1 193 ? -12.971 10.941 6.156 1.00 53.41 193 ARG A CA 1
ATOM 1598 C C . ARG A 1 193 ? -13.107 9.529 6.726 1.00 53.41 193 ARG A C 1
ATOM 1600 O O . ARG A 1 193 ? -14.220 9.135 7.040 1.00 53.41 193 ARG A O 1
ATOM 1607 N N . TYR A 1 194 ? -12.002 8.804 6.910 1.00 57.66 194 TYR A N 1
ATOM 1608 C CA . TYR A 1 194 ? -11.980 7.497 7.570 1.00 57.66 194 TYR A CA 1
ATOM 1609 C C . TYR A 1 194 ? -12.452 7.598 9.025 1.00 57.66 194 TYR A C 1
ATOM 1611 O O . TYR A 1 194 ? -13.323 6.834 9.408 1.00 57.66 194 TYR A O 1
ATOM 1619 N N . LEU A 1 195 ? -11.974 8.586 9.790 1.00 56.59 195 LEU A N 1
ATOM 1620 C CA . LEU A 1 195 ? -12.428 8.867 11.163 1.00 56.59 195 LEU A CA 1
ATOM 1621 C C . LEU A 1 195 ? -13.912 9.271 11.225 1.00 56.59 195 LEU A C 1
ATOM 1623 O O . LEU A 1 195 ? -14.643 8.854 12.117 1.00 56.59 195 LEU A O 1
ATOM 1627 N N . LEU A 1 196 ? -14.380 10.074 10.267 1.00 53.56 196 LEU A N 1
ATOM 1628 C CA . LEU A 1 196 ? -15.789 10.476 10.180 1.00 53.56 196 LEU A CA 1
ATOM 1629 C C . LEU A 1 196 ? -16.696 9.305 9.786 1.00 53.56 196 LEU A C 1
ATOM 1631 O O . LEU A 1 196 ? -17.787 9.171 10.330 1.00 53.56 196 LEU A O 1
ATOM 1635 N N . LYS A 1 197 ? -16.240 8.440 8.875 1.00 53.47 197 LYS A N 1
ATOM 1636 C CA . LYS A 1 197 ? -16.936 7.211 8.484 1.00 53.47 197 LYS A CA 1
ATOM 1637 C C . LYS A 1 197 ? -16.910 6.182 9.615 1.00 53.47 197 LYS A C 1
ATOM 1639 O O . LYS A 1 197 ? -17.918 5.543 9.839 1.00 53.47 197 LYS A O 1
ATOM 1644 N N . GLU A 1 198 ? -15.841 6.111 10.402 1.00 55.03 198 GLU A N 1
ATOM 1645 C CA . GLU A 1 198 ? -15.749 5.308 11.629 1.00 55.03 198 GLU A CA 1
ATOM 1646 C C . GLU A 1 198 ? -16.778 5.758 12.679 1.00 55.03 198 GLU A C 1
ATOM 1648 O O . GLU A 1 198 ? -17.499 4.935 13.233 1.00 55.03 198 GLU A O 1
ATOM 1653 N N . ILE A 1 199 ? -16.941 7.071 12.873 1.00 51.25 199 ILE A N 1
ATOM 1654 C CA . ILE A 1 199 ? -17.966 7.644 13.761 1.00 51.25 199 ILE A CA 1
ATOM 1655 C C . ILE A 1 199 ? -19.390 7.480 13.184 1.00 51.25 199 ILE A C 1
ATOM 1657 O O . ILE A 1 199 ? -20.348 7.322 13.942 1.00 51.25 199 ILE A O 1
ATOM 1661 N N . SER A 1 200 ? -19.550 7.517 11.857 1.00 49.84 200 SER A N 1
ATOM 1662 C CA . SER A 1 200 ? -20.845 7.365 11.173 1.00 49.84 200 SER A CA 1
ATOM 1663 C C . SER A 1 200 ? -21.307 5.906 11.113 1.00 49.84 200 SER A C 1
ATOM 1665 O O . SER A 1 200 ? -22.459 5.618 11.416 1.00 49.84 200 SER A O 1
ATOM 1667 N N . GLU A 1 201 ? -20.418 4.970 10.784 1.00 54.88 201 GLU A N 1
ATOM 1668 C CA . GLU A 1 201 ? -20.696 3.530 10.735 1.00 54.88 201 GLU A CA 1
ATOM 1669 C C . GLU A 1 201 ? -20.889 2.946 12.138 1.00 54.88 201 GLU A C 1
ATOM 1671 O O . GLU A 1 201 ? -21.647 1.990 12.292 1.00 54.88 201 GLU A O 1
ATOM 1676 N N . TYR A 1 202 ? -20.308 3.566 13.177 1.00 53.34 202 TYR A N 1
ATOM 1677 C CA . TYR A 1 202 ? -20.650 3.280 14.574 1.00 53.34 202 TYR A CA 1
ATOM 1678 C C . TYR A 1 202 ? -22.160 3.432 14.849 1.00 53.34 202 TYR A C 1
ATOM 1680 O O . TYR A 1 202 ? -22.738 2.685 15.639 1.00 53.34 202 TYR A O 1
ATOM 1688 N N . LYS A 1 203 ? -22.825 4.379 14.168 1.00 50.19 203 LYS A N 1
ATOM 1689 C CA . LYS A 1 203 ? -24.267 4.633 14.311 1.00 50.19 203 LYS A CA 1
ATOM 1690 C C . LYS A 1 203 ? -25.152 3.696 13.477 1.00 50.19 203 LYS A C 1
ATOM 1692 O O . LYS A 1 203 ? -26.329 3.570 13.801 1.00 50.19 203 LYS A O 1
ATOM 1697 N N . GLU A 1 204 ? -24.616 3.018 12.460 1.00 48.53 204 GLU A N 1
ATOM 1698 C CA . GLU A 1 204 ? -25.382 2.109 11.583 1.00 48.53 204 GLU A CA 1
ATOM 1699 C C . GLU A 1 204 ? -25.157 0.616 11.879 1.00 48.53 204 GLU A C 1
ATOM 1701 O O . GLU A 1 204 ? -26.074 -0.182 11.699 1.00 48.53 204 GLU A O 1
ATOM 1706 N N . LYS A 1 205 ? -23.982 0.210 12.383 1.00 50.88 205 LYS A N 1
ATOM 1707 C CA . LYS A 1 205 ? -23.613 -1.213 12.555 1.00 50.88 205 LYS A CA 1
ATOM 1708 C C . LYS A 1 205 ? -24.321 -1.968 13.690 1.00 50.88 205 LYS A C 1
ATOM 1710 O O . LYS A 1 205 ? -24.176 -3.182 13.776 1.00 50.88 205 LYS A O 1
ATOM 1715 N N . ASN A 1 206 ? -25.110 -1.300 14.529 1.00 50.78 206 ASN A N 1
ATOM 1716 C CA . ASN A 1 206 ? -25.765 -1.907 15.699 1.00 50.78 206 ASN A CA 1
ATOM 1717 C C . ASN A 1 206 ? -27.172 -2.486 15.431 1.00 50.78 206 ASN A C 1
ATOM 1719 O O . ASN A 1 206 ? -27.986 -2.522 16.351 1.00 50.78 206 ASN A O 1
ATOM 1723 N N . LYS A 1 207 ? -27.493 -2.935 14.206 1.00 52.41 207 LYS A N 1
ATOM 1724 C CA . LYS A 1 207 ? -28.800 -3.575 13.937 1.00 52.41 207 LYS A CA 1
ATOM 1725 C C . LYS A 1 207 ? -28.760 -5.043 13.495 1.00 52.41 207 LYS A C 1
ATOM 1727 O O . LYS A 1 207 ? -29.637 -5.772 13.931 1.00 52.41 207 LYS A O 1
ATOM 1732 N N . ASP A 1 208 ? -27.740 -5.507 12.761 1.00 51.81 208 ASP A N 1
ATOM 1733 C CA . ASP A 1 208 ? -27.800 -6.833 12.097 1.00 51.81 208 ASP A CA 1
ATOM 1734 C C . ASP A 1 208 ? -26.517 -7.695 12.199 1.00 51.81 208 ASP A C 1
ATOM 1736 O O . ASP A 1 208 ? -26.262 -8.551 11.351 1.00 51.81 208 ASP A O 1
ATOM 1740 N N . ILE A 1 209 ? -25.658 -7.492 13.207 1.00 57.78 209 ILE A N 1
ATOM 1741 C CA . ILE A 1 209 ? -24.451 -8.326 13.368 1.00 57.78 209 ILE A CA 1
ATOM 1742 C C . ILE A 1 209 ? -24.769 -9.580 14.195 1.00 57.78 209 ILE A C 1
ATOM 1744 O O . ILE A 1 209 ? -24.937 -9.497 15.408 1.00 57.78 209 ILE A O 1
ATOM 1748 N N . GLU A 1 210 ? -24.771 -10.751 13.551 1.00 59.03 210 GLU A N 1
ATOM 1749 C CA . GLU A 1 210 ? -25.011 -12.048 14.210 1.00 59.03 210 GLU A CA 1
ATOM 1750 C C . GLU A 1 210 ? -23.832 -12.484 15.113 1.00 59.03 210 GLU A C 1
ATOM 1752 O O . GLU A 1 210 ? -24.032 -13.075 16.174 1.00 59.03 210 GLU A O 1
ATOM 1757 N N . LYS A 1 211 ? -22.580 -12.166 14.732 1.00 63.06 211 LYS A N 1
ATOM 1758 C CA . LYS A 1 211 ? -21.369 -12.448 15.529 1.00 63.06 211 LYS A CA 1
ATOM 1759 C C . LYS A 1 211 ? -20.204 -11.520 15.162 1.00 63.06 211 LYS A C 1
ATOM 1761 O O . LYS A 1 211 ? -19.851 -11.409 13.992 1.00 63.06 211 LYS A O 1
ATOM 1766 N N . MET A 1 212 ? -19.538 -10.930 16.161 1.00 69.62 212 MET A N 1
ATOM 1767 C CA . MET A 1 212 ? -18.312 -10.132 15.986 1.00 69.62 212 MET A CA 1
ATOM 1768 C C . MET A 1 212 ? -17.262 -10.505 17.041 1.00 69.62 212 MET A C 1
ATOM 1770 O O . MET A 1 212 ? -17.612 -10.653 18.212 1.00 69.62 212 MET A O 1
ATOM 1774 N N . PRO A 1 213 ? -15.976 -10.673 16.677 1.00 72.75 213 PRO A N 1
ATOM 1775 C CA . PRO A 1 213 ? -14.915 -10.858 17.664 1.00 72.75 213 PRO A CA 1
ATOM 1776 C C . PRO A 1 213 ? -14.815 -9.651 18.607 1.00 72.75 213 PRO A C 1
ATOM 1778 O O . PRO A 1 213 ? -14.825 -8.504 18.160 1.00 72.75 213 PRO A O 1
ATOM 1781 N N . VAL A 1 214 ? -14.672 -9.917 19.908 1.00 81.19 214 VAL A N 1
ATOM 1782 C CA . VAL A 1 214 ? -14.574 -8.892 20.958 1.00 81.19 214 VAL A CA 1
ATOM 1783 C C . VAL A 1 214 ? -13.119 -8.726 21.409 1.00 81.19 214 VAL A C 1
ATOM 1785 O O . VAL A 1 214 ? -12.419 -9.715 21.634 1.00 81.19 214 VAL A O 1
ATOM 1788 N N . LYS A 1 215 ? -12.647 -7.482 21.557 1.00 84.38 215 LYS A N 1
ATOM 1789 C CA . LYS A 1 215 ? -11.341 -7.135 22.138 1.00 84.38 215 LYS A CA 1
ATOM 1790 C C . LYS A 1 215 ? -11.557 -6.404 23.463 1.00 84.38 215 LYS A C 1
ATOM 1792 O O . LYS A 1 215 ? -12.036 -5.273 23.484 1.00 84.38 215 LYS A O 1
ATOM 1797 N N . TYR A 1 216 ? -11.157 -7.036 24.561 1.00 87.62 216 TYR A N 1
ATOM 1798 C CA . TYR A 1 216 ? -11.130 -6.397 25.874 1.00 87.62 216 TYR A CA 1
ATOM 1799 C C . TYR A 1 216 ? -9.870 -5.542 26.005 1.00 87.62 216 TYR A C 1
ATOM 1801 O O . TYR A 1 216 ? -8.760 -6.022 25.768 1.00 87.62 216 TYR A O 1
ATOM 1809 N N . ILE A 1 217 ? -10.037 -4.273 26.366 1.00 88.44 217 ILE A N 1
ATOM 1810 C CA . ILE A 1 217 ? -8.941 -3.330 26.578 1.00 88.44 217 ILE A CA 1
ATOM 1811 C C . ILE A 1 217 ? -9.002 -2.842 28.021 1.00 88.44 217 ILE A C 1
ATOM 1813 O O . ILE A 1 217 ? -9.959 -2.191 28.433 1.00 88.44 217 ILE A O 1
ATOM 1817 N N . ALA A 1 218 ? -7.958 -3.152 28.783 1.00 90.88 218 ALA A N 1
ATOM 1818 C CA . ALA A 1 218 ? -7.768 -2.636 30.128 1.00 90.88 218 ALA A CA 1
ATOM 1819 C C . ALA A 1 218 ? -7.186 -1.218 30.079 1.00 90.88 218 ALA A C 1
ATOM 1821 O O . ALA A 1 218 ? -6.159 -0.980 29.441 1.00 90.88 218 ALA A O 1
ATOM 1822 N N . VAL A 1 219 ? -7.826 -0.278 30.766 1.00 90.69 219 VAL A N 1
ATOM 1823 C CA . VAL A 1 219 ? -7.447 1.140 30.786 1.00 90.69 219 VAL A CA 1
ATOM 1824 C C . VAL A 1 219 ? -7.442 1.665 32.216 1.00 90.69 219 VAL A C 1
ATOM 1826 O O . VAL A 1 219 ? -8.312 1.339 33.013 1.00 90.69 219 VAL A O 1
ATOM 1829 N N . ASN A 1 220 ? -6.457 2.491 32.561 1.00 90.31 220 ASN A N 1
ATOM 1830 C CA . ASN A 1 220 ? -6.431 3.170 33.857 1.00 90.31 220 ASN A CA 1
ATOM 1831 C C . ASN A 1 220 ? -7.519 4.263 33.906 1.00 90.31 220 ASN A C 1
ATOM 1833 O O . ASN A 1 220 ? -7.802 4.884 32.878 1.00 90.31 220 ASN A O 1
ATOM 1837 N N . LYS A 1 221 ? -8.063 4.572 35.092 1.00 88.88 221 LYS A N 1
ATOM 1838 C CA . LYS A 1 221 ? -9.018 5.683 35.303 1.00 88.88 221 LYS A CA 1
ATOM 1839 C C . LYS A 1 221 ? -8.572 7.018 34.686 1.00 88.88 221 LYS A C 1
ATOM 1841 O O . LYS A 1 221 ? -9.379 7.755 34.131 1.00 88.88 221 LYS A O 1
ATOM 1846 N N . ASN A 1 222 ? -7.269 7.299 34.686 1.00 88.50 222 ASN A N 1
ATOM 1847 C CA . ASN A 1 222 ? -6.698 8.535 34.151 1.00 88.50 222 ASN A CA 1
ATOM 1848 C C . ASN A 1 222 ? -6.417 8.511 32.637 1.00 88.50 222 ASN A C 1
ATOM 1850 O O . ASN A 1 222 ? -5.838 9.463 32.104 1.00 88.50 222 ASN A O 1
ATOM 1854 N N . TYR A 1 223 ? -6.777 7.439 31.928 1.00 87.62 223 TYR A N 1
ATOM 1855 C CA . TYR A 1 223 ? -6.498 7.318 30.501 1.00 87.62 223 TYR A CA 1
ATOM 1856 C C . TYR A 1 223 ? -7.323 8.344 29.690 1.00 87.62 223 TYR A C 1
ATOM 1858 O O . TYR A 1 223 ? -8.535 8.442 29.890 1.00 87.62 223 TYR A O 1
ATOM 1866 N N . PRO A 1 224 ? -6.714 9.134 28.780 1.00 88.19 224 PRO A N 1
ATOM 1867 C CA . PRO A 1 224 ? -7.446 10.138 28.002 1.00 88.19 224 PRO A CA 1
ATOM 1868 C C . PRO A 1 224 ? -8.413 9.514 26.989 1.00 88.19 224 PRO A C 1
ATOM 1870 O O . PRO A 1 224 ? -7.990 8.701 26.164 1.00 88.19 224 PRO A O 1
ATOM 1873 N N . LEU A 1 225 ? -9.665 9.983 26.943 1.00 82.81 225 LEU A N 1
ATOM 1874 C CA . LEU A 1 225 ? -10.695 9.452 26.038 1.00 82.81 225 LEU A CA 1
ATOM 1875 C C . LEU A 1 225 ? -10.313 9.575 24.560 1.00 82.81 225 LEU A C 1
ATOM 1877 O O . LEU A 1 225 ? -10.502 8.637 23.792 1.00 82.81 225 LEU A O 1
ATOM 1881 N N . ARG A 1 226 ? -9.658 10.673 24.155 1.00 81.44 226 ARG A N 1
ATOM 1882 C CA . ARG A 1 226 ? -9.168 10.824 22.769 1.00 81.44 226 ARG A CA 1
ATOM 1883 C C . ARG A 1 226 ? -8.231 9.711 22.316 1.00 81.44 226 ARG A C 1
ATOM 1885 O O . ARG A 1 226 ? -8.084 9.500 21.118 1.00 81.44 226 ARG A O 1
ATOM 1892 N N . LYS A 1 227 ? -7.521 9.067 23.251 1.00 81.38 227 LYS A N 1
ATOM 1893 C CA . LYS A 1 227 ? -6.600 7.984 22.908 1.00 81.38 227 LYS A CA 1
ATOM 1894 C C . LYS A 1 227 ? -7.351 6.686 22.639 1.00 81.38 227 LYS A C 1
ATOM 1896 O O . LYS A 1 227 ? -6.884 5.905 21.823 1.00 81.38 227 LYS A O 1
ATOM 1901 N N . VAL A 1 228 ? -8.516 6.512 23.261 1.00 78.88 228 VAL A N 1
ATOM 1902 C CA . VAL A 1 228 ? -9.363 5.328 23.111 1.00 78.88 228 VAL A CA 1
ATOM 1903 C C . VAL A 1 228 ? -9.857 5.174 21.675 1.00 78.88 228 VAL A C 1
ATOM 1905 O O . VAL A 1 228 ? -9.826 4.071 21.144 1.00 78.88 228 VAL A O 1
ATOM 1908 N N . ILE A 1 229 ? -10.189 6.286 21.006 1.00 72.12 229 ILE A N 1
ATOM 1909 C CA . ILE A 1 229 ? -10.581 6.283 19.585 1.00 72.12 229 ILE A CA 1
ATOM 1910 C C . ILE A 1 229 ? -9.520 5.609 18.708 1.00 72.12 229 ILE A C 1
ATOM 1912 O O . ILE A 1 229 ? -9.857 4.919 17.758 1.00 72.12 229 ILE A O 1
ATOM 1916 N N . TYR A 1 230 ? -8.231 5.769 19.025 1.00 73.25 230 TYR A N 1
ATOM 1917 C CA . TYR A 1 230 ? -7.162 5.190 18.209 1.00 73.25 230 TYR A CA 1
ATOM 1918 C C . TYR A 1 230 ? -7.073 3.664 18.288 1.00 73.25 230 TYR A C 1
ATOM 1920 O O . TYR A 1 230 ? -6.449 3.068 17.412 1.00 73.25 230 TYR A O 1
ATOM 1928 N N . GLU A 1 231 ? -7.672 3.057 19.312 1.00 73.56 231 GLU A N 1
ATOM 1929 C CA . GLU A 1 231 ? -7.705 1.606 19.506 1.00 73.56 231 GLU A CA 1
ATOM 1930 C C . GLU A 1 231 ? -8.913 0.944 18.835 1.00 73.56 231 GLU A C 1
ATOM 1932 O O . GLU A 1 231 ? -8.910 -0.278 18.672 1.00 73.56 231 GLU A O 1
ATOM 1937 N N . LEU A 1 232 ? -9.927 1.731 18.456 1.00 71.81 232 LEU A N 1
ATOM 1938 C CA . LEU A 1 232 ? -11.138 1.226 17.823 1.00 71.81 232 LEU A CA 1
ATOM 1939 C C . LEU A 1 232 ? -10.835 0.629 16.439 1.00 71.81 232 LEU A C 1
ATOM 1941 O O . LEU A 1 232 ? -9.859 0.959 15.752 1.00 71.81 232 LEU A O 1
ATOM 1945 N N . SER A 1 233 ? -11.669 -0.329 16.046 1.00 65.69 233 SER A N 1
ATOM 1946 C CA . SER A 1 233 ? -11.595 -0.996 14.751 1.00 65.69 233 SER A CA 1
ATOM 1947 C C . SER A 1 233 ? -12.982 -1.451 14.331 1.00 65.69 233 SER A C 1
ATOM 1949 O O . SER A 1 233 ? -13.679 -2.104 15.093 1.00 65.69 233 SER A O 1
ATOM 1951 N N . TYR A 1 234 ? -13.341 -1.197 13.074 1.00 63.28 234 TYR A N 1
ATOM 1952 C CA . TYR A 1 234 ? -14.627 -1.581 12.482 1.00 63.28 234 TYR A CA 1
ATOM 1953 C C . TYR A 1 234 ? -14.864 -3.101 12.374 1.00 63.28 234 TYR A C 1
ATOM 1955 O O . TYR A 1 234 ? -15.951 -3.511 11.958 1.00 63.28 234 TYR A O 1
ATOM 1963 N N . MET A 1 235 ? -13.837 -3.901 12.681 1.00 59.06 235 MET A N 1
ATOM 1964 C CA . MET A 1 235 ? -13.790 -5.361 12.538 1.00 59.06 235 MET A CA 1
ATOM 1965 C C . MET A 1 235 ? -13.928 -6.106 13.868 1.00 59.06 235 MET A C 1
ATOM 1967 O O . MET A 1 235 ? -14.043 -7.333 13.874 1.00 59.06 235 MET A O 1
ATOM 1971 N N . ARG A 1 236 ? -13.853 -5.399 15.003 1.00 71.62 236 ARG A N 1
ATOM 1972 C CA . ARG A 1 236 ? -13.941 -5.984 16.346 1.00 71.62 236 ARG A CA 1
ATOM 1973 C C . ARG A 1 236 ? -14.755 -5.085 17.252 1.00 71.62 236 ARG A C 1
ATOM 1975 O O . ARG A 1 236 ? -14.628 -3.874 17.167 1.00 71.62 236 ARG A O 1
ATOM 1982 N N . TYR A 1 237 ? -15.509 -5.682 18.164 1.00 76.56 237 TYR A N 1
ATOM 1983 C CA . TYR A 1 237 ? -16.183 -4.920 19.208 1.00 76.56 237 TYR A CA 1
ATOM 1984 C C . TYR A 1 237 ? -15.214 -4.685 20.363 1.00 76.56 237 TYR A C 1
ATOM 1986 O O . TYR A 1 237 ? -14.652 -5.645 20.894 1.00 76.56 237 TYR A O 1
ATOM 1994 N N . HIS A 1 238 ? -14.993 -3.440 20.761 1.00 82.69 238 HIS A N 1
ATOM 1995 C CA . HIS A 1 238 ? -14.093 -3.110 21.859 1.00 82.69 238 HIS A CA 1
ATOM 1996 C C . HIS A 1 238 ? -14.868 -2.919 23.158 1.00 82.69 238 HIS A C 1
ATOM 1998 O O . HIS A 1 238 ? -15.846 -2.179 23.236 1.00 82.69 238 HIS A O 1
ATOM 2004 N N . ILE A 1 239 ? -14.392 -3.585 24.203 1.00 86.12 239 ILE A N 1
ATOM 2005 C CA . ILE A 1 239 ? -14.916 -3.437 25.556 1.00 86.12 239 ILE A CA 1
ATOM 2006 C C . ILE A 1 239 ? -13.799 -2.877 26.427 1.00 86.12 239 ILE A C 1
ATOM 2008 O O . ILE A 1 239 ? -12.747 -3.501 26.578 1.00 86.12 239 ILE A O 1
ATOM 2012 N N . PHE A 1 240 ? -14.020 -1.705 27.012 1.00 89.81 240 PHE A N 1
ATOM 2013 C CA . PHE A 1 240 ? -13.028 -1.000 27.815 1.00 89.81 240 PHE A CA 1
ATOM 2014 C C . PHE A 1 240 ? -13.268 -1.265 29.293 1.00 89.81 240 PHE A C 1
ATOM 2016 O O . PHE A 1 240 ? -14.265 -0.824 29.850 1.00 89.81 240 PHE A O 1
ATOM 2023 N N . SER A 1 241 ? -12.358 -1.990 29.936 1.00 92.00 241 SER A N 1
ATOM 2024 C CA . SER A 1 241 ? -12.424 -2.277 31.371 1.00 92.00 241 SER A CA 1
ATOM 2025 C C . SER A 1 241 ? -11.511 -1.324 32.129 1.00 92.00 241 SER A C 1
ATOM 2027 O O . SER A 1 241 ? -10.296 -1.316 31.923 1.00 92.00 241 SER A O 1
ATOM 2029 N N . VAL A 1 242 ? -12.098 -0.504 32.995 1.00 92.69 242 VAL A N 1
ATOM 2030 C CA . VAL A 1 242 ? -11.376 0.453 33.830 1.00 92.69 242 VAL A CA 1
ATOM 2031 C C . VAL A 1 242 ? -10.769 -0.276 35.011 1.00 92.69 242 VAL A C 1
ATOM 2033 O O . VAL A 1 242 ? -11.497 -0.851 35.818 1.00 92.69 242 VAL A O 1
ATOM 2036 N N . ILE A 1 243 ? -9.444 -0.236 35.108 1.00 90.31 243 ILE A N 1
ATOM 2037 C CA . ILE A 1 243 ? -8.692 -0.833 36.206 1.00 90.31 243 ILE A CA 1
ATOM 2038 C C . ILE A 1 243 ? -8.184 0.264 37.136 1.00 90.31 243 ILE A C 1
ATOM 2040 O O . ILE A 1 243 ? -7.571 1.240 36.691 1.00 90.31 243 ILE A O 1
ATOM 2044 N N . ASP A 1 244 ? -8.392 0.053 38.429 1.00 87.00 244 ASP A N 1
ATOM 2045 C CA . ASP A 1 244 ? -7.787 0.820 39.512 1.00 87.00 244 ASP A CA 1
ATOM 2046 C C . ASP A 1 244 ? -7.352 -0.158 40.600 1.00 87.00 244 ASP A C 1
ATOM 2048 O O . ASP A 1 244 ? -8.072 -1.109 40.901 1.00 87.00 244 ASP A O 1
ATOM 2052 N N . GLU A 1 245 ? -6.144 0.026 41.128 1.00 85.94 245 GLU A N 1
ATOM 2053 C CA . GLU A 1 245 ? -5.587 -0.836 42.186 1.00 85.94 245 GLU A CA 1
ATOM 2054 C C . GLU A 1 245 ? -5.696 -2.352 41.892 1.00 85.94 245 GLU A C 1
ATOM 2056 O O . GLU A 1 245 ? -5.910 -3.177 42.776 1.00 85.94 245 GLU A O 1
ATOM 2061 N N . GLY A 1 246 ? -5.571 -2.736 40.615 1.00 82.94 246 GLY A N 1
ATOM 2062 C CA . GLY A 1 246 ? -5.632 -4.135 40.175 1.00 82.94 246 GLY A CA 1
ATOM 2063 C C . GLY A 1 246 ? -7.040 -4.736 40.083 1.00 82.94 246 GLY A C 1
ATOM 2064 O O . GLY A 1 246 ? -7.167 -5.900 39.709 1.00 82.94 246 GLY A O 1
ATOM 2065 N N . LYS A 1 247 ? -8.099 -3.965 40.361 1.00 87.94 247 LYS A N 1
ATOM 2066 C CA . LYS A 1 247 ? -9.498 -4.392 40.221 1.00 87.94 247 LYS A CA 1
ATOM 2067 C C . LYS A 1 247 ? -10.179 -3.680 39.058 1.00 87.94 247 LYS A C 1
ATOM 2069 O O . LYS A 1 247 ? -9.925 -2.507 38.793 1.00 87.94 247 LYS A O 1
ATOM 2074 N N . ILE A 1 248 ? -11.068 -4.395 38.369 1.00 90.44 248 ILE A N 1
ATOM 2075 C CA . ILE A 1 248 ? -11.950 -3.794 37.364 1.00 90.44 248 ILE A CA 1
ATOM 2076 C C . ILE A 1 248 ? -13.058 -3.054 38.116 1.00 90.44 248 ILE A C 1
ATOM 2078 O O . ILE A 1 248 ? -13.870 -3.691 38.780 1.00 90.44 248 ILE A O 1
ATOM 2082 N N . ILE A 1 249 ? -13.079 -1.722 38.028 1.00 91.25 249 ILE A N 1
ATOM 2083 C CA . ILE A 1 249 ? -14.141 -0.901 38.631 1.00 91.25 249 ILE A CA 1
ATOM 2084 C C . ILE A 1 249 ? -15.386 -0.925 37.744 1.00 91.25 249 ILE A C 1
ATOM 2086 O O . ILE A 1 249 ? -16.502 -1.089 38.229 1.00 91.25 249 ILE A O 1
ATOM 2090 N N . LYS A 1 250 ? -15.200 -0.691 36.441 1.00 90.62 250 LYS A N 1
ATOM 2091 C CA . LYS A 1 250 ? -16.300 -0.471 35.499 1.00 90.62 250 LYS A CA 1
ATOM 2092 C C . LYS A 1 250 ? -15.909 -0.903 34.097 1.00 90.62 250 LYS A C 1
ATOM 2094 O O . LYS A 1 250 ? -14.733 -0.875 33.738 1.00 90.62 250 LYS A O 1
ATOM 2099 N N . THR A 1 251 ? -16.900 -1.258 33.296 1.00 90.81 251 THR A N 1
ATOM 2100 C CA . THR A 1 251 ? -16.717 -1.645 31.902 1.00 90.81 251 THR A CA 1
ATOM 2101 C C . THR A 1 251 ? -17.572 -0.751 31.013 1.00 90.81 251 THR A C 1
ATOM 2103 O O . THR A 1 251 ? -18.722 -0.487 31.344 1.00 90.81 251 THR A O 1
ATOM 2106 N N . PHE A 1 252 ? -17.000 -0.285 29.906 1.00 87.56 252 PHE A N 1
ATOM 2107 C CA . PHE A 1 252 ? -17.656 0.563 28.919 1.00 87.56 252 PHE A CA 1
ATOM 2108 C C . PHE A 1 252 ? -17.671 -0.112 27.549 1.00 87.56 252 PHE A C 1
ATOM 2110 O O . PHE A 1 252 ? -16.664 -0.664 27.093 1.00 87.56 252 PHE A O 1
ATOM 2117 N N . SER A 1 253 ? -18.807 -0.017 26.874 1.00 84.06 253 SER A N 1
ATOM 2118 C CA . SER A 1 253 ? -18.940 -0.259 25.441 1.00 84.06 253 SER A CA 1
ATOM 2119 C C . SER A 1 253 ? -18.278 0.855 24.622 1.00 84.06 253 SER A C 1
ATOM 2121 O O . SER A 1 253 ? -18.073 1.976 25.099 1.00 84.06 253 SER A O 1
ATOM 2123 N N . GLU A 1 254 ? -17.996 0.584 23.345 1.00 79.00 254 GLU A N 1
ATOM 2124 C CA . GLU A 1 254 ? -17.550 1.611 22.390 1.00 79.00 254 GLU A CA 1
ATOM 2125 C C . GLU A 1 254 ? -18.486 2.827 22.361 1.00 79.00 254 GLU A C 1
ATOM 2127 O O . GLU A 1 254 ? -18.040 3.961 22.204 1.00 79.00 254 GLU A O 1
ATOM 2132 N N . GLY A 1 255 ? -19.786 2.601 22.553 1.00 75.50 255 GLY A N 1
ATOM 2133 C CA . GLY A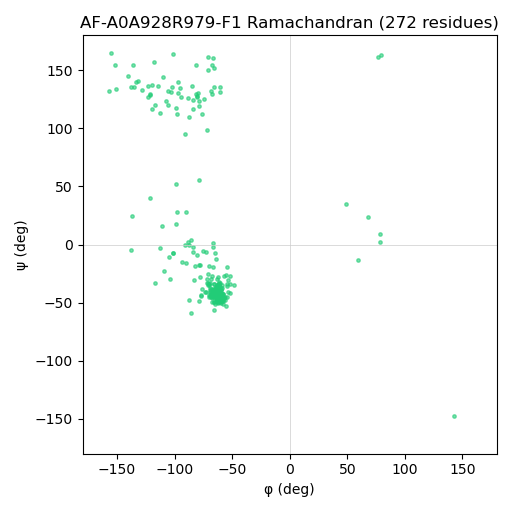 1 255 ? -20.816 3.623 22.388 1.00 75.50 255 GLY A CA 1
ATOM 2134 C C . GLY A 1 255 ? -20.858 4.578 23.547 1.00 75.50 255 GLY A C 1
ATOM 2135 O O . GLY A 1 255 ? -20.983 5.781 23.343 1.00 75.50 255 GLY A O 1
ATOM 2136 N N . GLU A 1 256 ? -20.669 4.056 24.753 1.00 80.38 256 GLU A N 1
ATOM 2137 C CA . GLU A 1 256 ? -20.527 4.871 25.952 1.00 80.38 256 GLU A CA 1
ATOM 2138 C C . GLU A 1 256 ? -19.253 5.719 25.893 1.00 80.38 256 GLU A C 1
ATOM 2140 O O . GLU A 1 256 ? -19.300 6.906 26.214 1.00 80.38 256 GLU A O 1
ATOM 2145 N N . ILE A 1 257 ? -18.139 5.161 25.402 1.00 81.12 257 ILE A N 1
ATOM 2146 C CA . ILE A 1 257 ? -16.893 5.916 25.192 1.00 81.12 257 ILE A CA 1
ATOM 2147 C C . ILE A 1 257 ? -17.094 7.033 24.161 1.00 81.12 257 ILE A C 1
ATOM 2149 O O . ILE A 1 257 ? -16.695 8.175 24.402 1.00 81.12 257 ILE A O 1
ATOM 2153 N N . ILE A 1 258 ? -17.696 6.722 23.008 1.00 75.94 258 ILE A N 1
ATOM 2154 C CA . ILE A 1 258 ? -17.913 7.693 21.928 1.00 75.94 258 ILE A CA 1
ATOM 2155 C C . ILE A 1 258 ? -18.876 8.789 22.385 1.00 75.94 258 ILE A C 1
ATOM 2157 O O . ILE A 1 258 ? -18.587 9.969 22.191 1.00 75.94 258 ILE A O 1
ATOM 2161 N N . LYS A 1 259 ? -19.982 8.421 23.041 1.00 76.19 259 LYS A N 1
ATOM 2162 C CA . LYS A 1 259 ? -20.934 9.371 23.627 1.00 76.19 259 LYS A CA 1
ATOM 2163 C C . LYS A 1 259 ? -20.242 10.281 24.640 1.00 76.19 259 LYS A C 1
ATOM 2165 O O . LYS A 1 259 ? -20.342 11.499 24.529 1.00 76.19 259 LYS A O 1
ATOM 2170 N N . GLY A 1 260 ? -19.452 9.705 25.541 1.00 78.56 260 GLY A N 1
ATOM 2171 C CA . GLY A 1 260 ? -18.662 10.449 26.514 1.00 78.56 260 GLY A CA 1
ATOM 2172 C C . GLY A 1 260 ? -17.669 11.426 25.882 1.00 78.56 260 GLY A C 1
ATOM 2173 O O . GLY A 1 260 ? -17.491 12.538 26.372 1.00 78.56 260 GLY A O 1
ATOM 2174 N N . LEU A 1 261 ? -17.054 11.055 24.759 1.00 74.81 261 LEU A N 1
ATOM 2175 C CA . LEU A 1 261 ? -16.144 11.933 24.026 1.00 74.81 261 LEU A CA 1
ATOM 2176 C C . LEU A 1 261 ? -16.868 13.078 23.301 1.00 74.81 261 LEU A C 1
ATOM 2178 O O . LEU A 1 261 ? -16.307 14.169 23.197 1.00 74.81 261 LEU A O 1
ATOM 2182 N N . ILE A 1 262 ? -18.093 12.846 22.823 1.00 71.94 262 ILE A N 1
ATOM 2183 C CA . ILE A 1 262 ? -18.949 13.883 22.228 1.00 71.94 262 ILE A CA 1
ATOM 2184 C C . ILE A 1 262 ? -19.425 14.865 23.307 1.00 71.94 262 ILE A C 1
ATOM 2186 O O . ILE A 1 262 ? -19.364 16.071 23.093 1.00 71.94 262 ILE A O 1
ATOM 2190 N N . GLU A 1 263 ? -19.856 14.364 24.466 1.00 78.06 263 GLU A N 1
ATOM 2191 C CA . GLU A 1 263 ? -20.426 15.180 25.546 1.00 78.06 263 GLU A CA 1
ATOM 2192 C C . GLU A 1 263 ? -19.362 15.940 26.349 1.00 78.06 263 GLU A C 1
ATOM 2194 O O . GLU A 1 263 ? -19.534 17.121 26.642 1.00 78.06 263 GLU A O 1
ATOM 2199 N N . LYS A 1 264 ? -18.247 15.285 26.703 1.00 80.19 264 LYS A N 1
ATOM 2200 C CA . LYS A 1 264 ? -17.201 15.855 27.577 1.00 80.19 264 LYS A CA 1
ATOM 2201 C C . LYS A 1 264 ? -15.969 16.364 26.821 1.00 80.19 264 LYS A C 1
ATOM 2203 O O . LYS A 1 264 ? -15.087 16.991 27.408 1.00 80.19 264 LYS A O 1
ATOM 2208 N N . GLY A 1 265 ? -15.903 16.119 25.511 1.00 72.19 265 GLY A N 1
ATOM 2209 C CA . GLY A 1 265 ? -14.813 16.547 24.638 1.00 72.19 265 GLY A CA 1
ATOM 2210 C C . GLY A 1 265 ? -13.535 15.705 24.763 1.00 72.19 265 GLY A C 1
ATOM 2211 O O . GLY A 1 265 ? -13.266 15.029 25.753 1.00 72.19 265 GLY A O 1
ATOM 2212 N N . GLY A 1 266 ? -12.662 15.782 23.753 1.00 69.44 266 GLY A N 1
ATOM 2213 C CA . GLY A 1 266 ? -11.451 14.947 23.654 1.00 69.44 266 GLY A CA 1
ATOM 2214 C C . GLY A 1 266 ? -10.353 15.188 24.710 1.00 69.44 266 GLY A C 1
ATOM 2215 O O . GLY A 1 266 ? -9.291 14.562 24.639 1.00 69.44 266 GLY A O 1
ATOM 2216 N N . ARG A 1 267 ? -10.548 16.107 25.664 1.00 77.69 267 ARG A N 1
ATOM 2217 C CA . ARG A 1 267 ? -9.636 16.312 26.807 1.00 77.69 267 ARG A CA 1
ATOM 2218 C C . ARG A 1 267 ? -10.046 15.523 28.055 1.00 77.69 267 ARG A C 1
ATOM 2220 O O . ARG A 1 267 ? -9.203 15.374 28.935 1.00 77.69 267 ARG A O 1
ATOM 2227 N N . ALA A 1 268 ? -11.272 15.008 28.103 1.00 83.12 268 ALA A N 1
ATOM 2228 C CA . ALA A 1 268 ? -11.779 14.234 29.227 1.00 83.12 268 ALA A CA 1
ATOM 2229 C C . ALA A 1 268 ? -11.062 12.876 29.381 1.00 83.12 268 ALA A C 1
ATOM 2231 O O . ALA A 1 268 ? -10.483 12.322 28.432 1.00 83.12 268 ALA A O 1
ATOM 2232 N N . ARG A 1 269 ? -11.064 12.366 30.610 1.00 88.38 269 ARG A N 1
ATOM 2233 C CA . ARG A 1 269 ? -10.495 11.083 31.039 1.00 88.38 269 ARG A CA 1
ATOM 2234 C C . ARG A 1 269 ? -11.599 10.044 31.204 1.00 88.38 269 ARG A C 1
ATOM 2236 O O . ARG A 1 269 ? -12.774 10.375 31.292 1.00 88.38 269 ARG A O 1
ATOM 2243 N N . ILE A 1 270 ? -11.212 8.774 31.257 1.00 85.81 270 ILE A N 1
ATOM 2244 C CA . ILE A 1 270 ? -12.155 7.669 31.469 1.00 85.81 270 ILE A CA 1
ATOM 2245 C C . ILE A 1 270 ? -12.870 7.760 32.822 1.00 85.81 270 ILE A C 1
ATOM 2247 O O . ILE A 1 270 ? -14.052 7.437 32.895 1.00 85.81 270 ILE A O 1
ATOM 2251 N N . SER A 1 271 ? -12.187 8.251 33.858 1.00 86.62 271 SER A N 1
ATOM 2252 C CA . SER A 1 271 ? -12.790 8.580 35.155 1.00 86.62 271 SER A CA 1
ATOM 2253 C C . SER A 1 271 ? -13.977 9.521 35.036 1.00 86.62 271 SER A C 1
ATOM 2255 O O . SER A 1 271 ? -14.896 9.436 35.829 1.00 86.62 271 SER A O 1
ATOM 2257 N N . ASP A 1 272 ? -13.987 10.395 34.032 1.00 86.06 272 ASP A N 1
ATOM 2258 C CA . ASP A 1 272 ? -15.036 11.396 33.896 1.00 86.06 272 ASP A CA 1
ATOM 2259 C C . ASP A 1 272 ? -16.342 10.769 33.383 1.00 86.06 272 ASP A C 1
ATOM 2261 O O . ASP A 1 272 ? -17.344 11.464 33.283 1.00 86.06 272 ASP A O 1
ATOM 2265 N N . LEU A 1 273 ? -16.371 9.483 33.026 1.00 83.50 273 LEU A N 1
ATOM 2266 C CA . LEU A 1 273 ? -17.576 8.793 32.553 1.00 83.50 273 LEU A CA 1
ATOM 2267 C C . LEU A 1 273 ? -18.394 8.127 33.671 1.00 83.50 273 LEU A C 1
ATOM 2269 O O . LEU A 1 273 ? -19.406 7.482 33.374 1.00 83.50 273 LEU A O 1
ATOM 2273 N N . TYR A 1 274 ? -17.963 8.217 34.931 1.00 83.25 274 TYR A N 1
ATOM 2274 C CA . TYR A 1 274 ? -18.654 7.604 36.065 1.00 83.25 274 TYR A CA 1
ATOM 2275 C C . TYR A 1 274 ? -18.473 8.367 37.372 1.00 83.25 274 TYR A C 1
ATOM 2277 O O . TYR A 1 274 ? -17.522 9.167 37.472 1.00 83.25 274 TYR A O 1
#

Sequence (274 aa):
MKNIKVNPLFFPVLLIFILLGYFKEFFLSFATLLFHEAGHLFMIKKRGILLRYIKIEPFGISINLKEDFYKNEKDEIYVAFGGPLVNFIIAFFAFLFLNKSHFFIYANLSVAIFNLIPAYPLDGARILRAYLTPKKGYILSFRFLVMLTKIISAVLFILGVVILYKTRFNFSYCIISAFLFYNLLGEKNHTQRYLLKEISEYKEKNKDIEKMPVKYIAVNKNYPLRKVIYELSYMRYHIFSVIDEGKIIKTFSEGEIIKGLIEKGGRARISDLY

Secondary structure (DSSP, 8-state):
---EEE-TTHHHHHHHHHHTT-HHHHHHHHHHHHHHHHHHHHHHHHTTPPEEEEEEETTEEEEEESSSS-SSHHHHHHHHHHHHHHHHHHHHHHHHH-TT-HHHHHHHHHHHHHHTSSSTTSHHHHHHHHHHHHHH-HHHHHHHHHHHHHHHHHHHHHHHHHH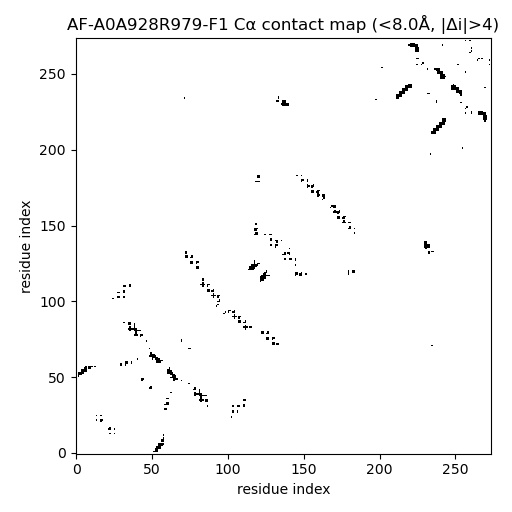HHHHSS--HHHHHHHHHHHHHHHHHHHHHHHHHHHHHHHHHTTSS-S---EEEEEEETT-BHHHHGGG--TTSEEEEEEEETTEEEEEEEHHHHHHHHHHH-TT-BGGGG-

Mean predicted aligned error: 10.32 Å

Radius of gyration: 23.17 Å; Cα contacts (8 Å, |Δi|>4): 369; chains: 1; bounding box: 57×37×73 Å

Nearest PDB structures (foldseek):
  8vjl-assembly1_A  TM=7.715E-01  e=9.575E-15  Bacillus subtilis subsp. subtilis str. 168
  8vjm-assembly1_C  TM=7.598E-01  e=7.283E-15  Bacillus subtilis subsp. subtilis str. 168
  3b4r-assembly1_B  TM=7.580E-01  e=9.876E-08  Methanocaldococcus jannaschii
  4uvm-assembly1_A  TM=3.147E-01  e=7.309E+00  Shewanella oneidensis MR-1

Solvent-accessible surface area (backbone atoms only — not comparable to full-atom values): 14443 Å² total; per-residue (Å²): 135,80,63,74,44,77,43,76,68,32,58,63,55,52,50,52,33,49,77,72,69,40,45,66,62,49,50,49,47,50,50,42,41,51,47,20,48,47,21,26,52,49,36,32,57,76,70,70,57,62,69,58,39,43,35,41,44,71,88,36,66,51,79,40,55,62,55,99,64,67,97,42,47,66,57,43,30,51,22,39,47,21,15,37,51,41,19,48,52,50,23,52,52,35,52,75,77,39,64,90,45,56,68,56,30,51,46,17,44,49,54,20,56,56,32,51,40,57,28,45,86,28,36,19,26,50,31,52,33,36,67,33,22,85,76,44,6,50,57,46,23,49,51,52,39,53,53,44,24,51,52,52,28,51,52,34,32,54,52,14,53,54,44,23,68,75,64,74,71,48,53,65,39,38,52,51,17,50,49,34,51,53,51,52,61,63,46,57,66,49,52,55,51,50,54,50,47,54,61,50,46,64,74,62,61,83,78,80,74,93,78,71,58,74,47,80,42,82,40,49,44,81,40,49,44,53,59,54,64,39,58,46,41,101,79,41,49,52,36,39,33,30,36,55,98,93,38,76,78,48,76,39,51,58,62,57,53,50,48,45,35,70,75,61,34,64,83,33,34,51,47,75,75,108